Protein AF-A0A3M9XK89-F1 (afdb_monomer_lite)

Secondary structure (DSSP, 8-state):
----------EEEEEEEEE--TT-SS-EEEEEEEEEES-SSS--HHHHHHHHHT-TTB-SS----EEEEEEEEE-HHHHH-S--EE-GGGB-TT--SSEEEEHHHHHHHHHHHHHHHHTTB-HHHHHHHTTGGGHHHHHHHHHHHHHHBT--SHHHHHTT-SEETTEE-HHHHHHHHHHHHHHHHHHHHHHS-HHHHHHHHHHHHHHHHHHHHHHHHHT---STTHHHHHHHHHHHTT-SEEEEETTTEEEEE----HHHHHHHHHHHHHHHHHHH-S--TTS-HHHHHHHHHHHHHHHHT-HHHHHHHHHHHHPPPP---GGGTT--

Foldseek 3Di:
DDPDDDPKDKDWDWDWAFFDDLVDDGTDTKIWTWIWIPDLALDDQVLLVVVLVVDPLFPVPDGAFEIETATPDIDDPCVPDLDQKGQQVRGDPPGDPGIYGHLVSLVVLCVQLLVLQVLFADPLLNVLLVVLSRLPRLLVSLLSSLCRGLADLPNCVPPNNDDDVNHHPVLLVLLSSLSSNLSSLVSLPVRHDLSSSLSSNSCSLSSLLSVVLVCVVVVHDDSPCSNLVSQLLLVVLVAWDFDDDPPAATHIDGDSDSVSSSVSSVVSSVVCCVQLVSNNNPDNSVVSSVSSVVVVVVSVPPPVSVVSSCRSSPGDRDPPDPPPPPPD

pLDDT: mean 84.56, std 14.54, range [32.69, 98.12]

Structure (mmCIF, N/CA/C/O backbone):
data_AF-A0A3M9XK89-F1
#
_entry.id   AF-A0A3M9XK89-F1
#
loop_
_atom_site.group_PDB
_atom_site.id
_atom_site.type_symbol
_atom_site.label_atom_id
_atom_site.label_alt_id
_atom_site.label_comp_id
_atom_site.label_asym_id
_atom_site.label_entity_id
_atom_site.label_seq_id
_atom_site.pdbx_PDB_ins_code
_atom_site.Cartn_x
_atom_site.Cartn_y
_atom_site.Cartn_z
_atom_site.occupancy
_atom_site.B_iso_or_equiv
_atom_site.auth_seq_id
_atom_site.auth_comp_id
_atom_site.auth_asym_id
_atom_site.auth_atom_id
_atom_site.pdbx_PDB_model_num
ATOM 1 N N . MET A 1 1 ? 16.133 -24.389 6.526 1.00 36.53 1 MET A N 1
ATOM 2 C CA . MET A 1 1 ? 17.305 -24.343 5.628 1.00 36.53 1 MET A CA 1
ATOM 3 C C . MET A 1 1 ? 17.666 -22.873 5.488 1.00 36.53 1 MET A C 1
ATOM 5 O O . MET A 1 1 ? 16.851 -22.133 4.960 1.00 36.53 1 MET A O 1
ATOM 9 N N . ALA A 1 2 ? 18.762 -22.413 6.096 1.00 32.69 2 ALA A N 1
ATOM 10 C CA . ALA A 1 2 ? 19.154 -21.006 6.017 1.00 32.69 2 ALA A CA 1
ATOM 11 C C . ALA A 1 2 ? 19.779 -20.760 4.638 1.00 32.69 2 ALA A C 1
ATOM 13 O O . ALA A 1 2 ? 20.777 -21.393 4.304 1.00 32.69 2 ALA A O 1
ATOM 14 N N . LEU A 1 3 ? 19.154 -19.911 3.823 1.00 37.44 3 LEU A N 1
ATOM 15 C CA . LEU A 1 3 ? 19.753 -19.418 2.586 1.00 37.44 3 LEU A CA 1
ATOM 16 C C . LEU A 1 3 ? 20.942 -18.530 2.973 1.00 37.44 3 LEU A C 1
ATOM 18 O O . LEU A 1 3 ? 20.751 -17.504 3.625 1.00 37.44 3 LEU A O 1
ATOM 22 N N . GLU A 1 4 ? 22.163 -18.929 2.609 1.00 35.22 4 GLU A N 1
ATOM 23 C CA . GLU A 1 4 ? 23.316 -18.027 2.650 1.00 35.22 4 GLU A CA 1
ATOM 24 C C . GLU A 1 4 ? 23.024 -16.840 1.726 1.00 35.22 4 GLU A C 1
ATOM 26 O O . GLU A 1 4 ? 22.879 -16.995 0.511 1.00 35.22 4 GLU A O 1
ATOM 31 N N . LEU A 1 5 ? 22.892 -15.647 2.308 1.00 47.03 5 LEU A N 1
ATOM 32 C CA . LEU A 1 5 ? 22.748 -14.413 1.547 1.00 47.03 5 LEU A CA 1
ATOM 33 C C . LEU A 1 5 ? 24.080 -14.134 0.845 1.00 47.03 5 LEU A C 1
ATOM 35 O O . LEU A 1 5 ? 25.094 -13.877 1.496 1.00 47.03 5 LEU A O 1
ATOM 39 N N . ALA A 1 6 ? 24.078 -14.195 -0.487 1.00 48.03 6 ALA A N 1
ATOM 40 C CA . ALA A 1 6 ? 25.199 -13.739 -1.298 1.00 48.03 6 ALA A CA 1
ATOM 41 C C . ALA A 1 6 ? 25.578 -12.291 -0.911 1.00 48.03 6 ALA A C 1
ATOM 43 O O . ALA A 1 6 ? 24.687 -11.505 -0.574 1.00 48.03 6 ALA A O 1
ATOM 44 N N . PRO A 1 7 ? 26.871 -11.913 -0.956 1.00 52.28 7 PRO A N 1
ATOM 45 C CA . PRO A 1 7 ? 27.295 -10.559 -0.617 1.00 52.28 7 PRO A CA 1
ATOM 46 C C . PRO A 1 7 ? 26.551 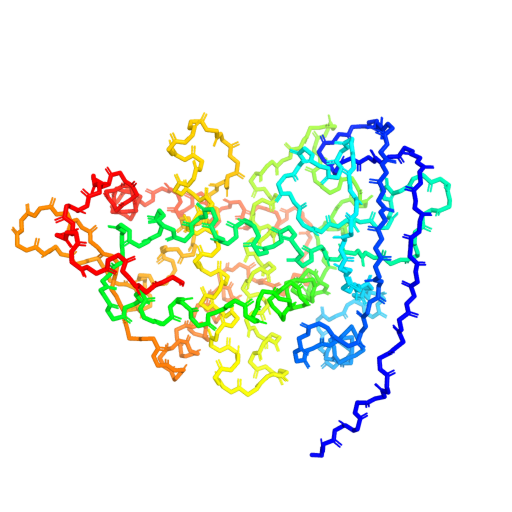-9.536 -1.481 1.00 52.28 7 PRO A C 1
ATOM 48 O O . PRO A 1 7 ? 26.430 -9.715 -2.696 1.00 52.28 7 PRO A O 1
ATOM 51 N N . ALA A 1 8 ? 26.059 -8.472 -0.842 1.00 60.41 8 ALA A N 1
ATOM 52 C CA . ALA A 1 8 ? 25.282 -7.431 -1.499 1.00 60.41 8 ALA A CA 1
ATOM 53 C C . ALA A 1 8 ? 26.068 -6.848 -2.682 1.00 60.41 8 ALA A C 1
ATOM 55 O O . ALA A 1 8 ? 27.123 -6.234 -2.508 1.00 60.41 8 ALA A O 1
ATOM 56 N N . ARG A 1 9 ? 25.562 -7.043 -3.905 1.00 65.50 9 ARG A N 1
ATOM 57 C CA . ARG A 1 9 ? 26.072 -6.325 -5.076 1.00 65.50 9 ARG A CA 1
ATOM 58 C C . ARG A 1 9 ? 25.612 -4.880 -4.961 1.00 65.50 9 ARG A C 1
ATOM 60 O O . ARG A 1 9 ? 24.418 -4.608 -5.045 1.00 65.50 9 ARG A O 1
ATOM 67 N N . LEU A 1 10 ? 26.569 -3.982 -4.768 1.00 81.12 10 LEU A N 1
ATOM 68 C CA . LEU A 1 10 ? 26.347 -2.546 -4.837 1.00 81.12 10 LEU A CA 1
ATOM 69 C C . LEU A 1 10 ? 26.567 -2.099 -6.281 1.00 81.12 10 LEU A C 1
ATOM 71 O O . LEU A 1 10 ? 27.624 -2.365 -6.855 1.00 81.12 10 LEU A O 1
ATOM 75 N N . LEU A 1 11 ? 25.563 -1.454 -6.864 1.00 87.62 11 LEU A N 1
ATOM 76 C CA . LEU A 1 11 ? 25.631 -0.879 -8.203 1.00 87.62 11 LEU A CA 1
ATOM 77 C C . LEU A 1 11 ? 25.352 0.619 -8.106 1.00 87.62 11 LEU A C 1
ATOM 79 O O . LEU A 1 11 ? 24.307 1.026 -7.602 1.00 87.62 11 LEU A O 1
ATOM 83 N N . GLU A 1 12 ? 26.280 1.437 -8.589 1.00 92.44 12 GLU A N 1
ATOM 84 C CA . GLU A 1 12 ? 26.055 2.876 -8.705 1.00 92.44 12 GLU A CA 1
ATOM 85 C C . GLU A 1 12 ? 25.048 3.152 -9.825 1.00 92.44 12 GLU A C 1
ATOM 87 O O . GLU A 1 12 ? 25.160 2.621 -10.931 1.00 92.44 12 GLU A O 1
ATOM 92 N N . LEU A 1 13 ? 24.052 3.983 -9.523 1.00 93.94 13 LEU A N 1
ATOM 93 C CA . LEU A 1 13 ? 23.112 4.517 -10.495 1.00 93.94 13 LEU A CA 1
ATOM 94 C C . LEU A 1 13 ? 23.354 6.015 -10.633 1.00 93.94 13 LEU A C 1
ATOM 96 O O . LEU A 1 13 ? 23.224 6.755 -9.657 1.00 93.94 13 LEU A O 1
ATOM 100 N N . GLU A 1 14 ? 23.608 6.456 -11.860 1.00 95.12 14 GLU A N 1
ATOM 101 C CA . GLU A 1 14 ? 23.550 7.858 -12.257 1.00 95.12 14 GLU A CA 1
ATOM 102 C C . GLU A 1 14 ? 22.603 7.992 -13.445 1.00 95.12 14 GLU A C 1
ATOM 104 O O . GLU A 1 14 ? 22.903 7.569 -14.560 1.00 95.12 14 GLU A O 1
ATOM 109 N N . TYR A 1 15 ? 21.433 8.570 -13.196 1.00 96.12 15 TYR A N 1
ATOM 110 C CA . TYR A 1 15 ? 20.427 8.819 -14.214 1.00 96.12 15 TYR A CA 1
ATOM 111 C C . TYR A 1 15 ? 20.159 10.317 -14.343 1.00 96.12 15 TYR A C 1
ATOM 113 O O . TYR A 1 15 ? 19.860 10.987 -13.353 1.00 96.12 15 TYR A O 1
ATOM 121 N N . ALA A 1 16 ? 20.209 10.824 -15.574 1.00 95.75 16 ALA A N 1
ATOM 122 C CA . ALA A 1 16 ? 19.778 12.165 -15.947 1.00 95.75 16 ALA A CA 1
ATOM 123 C C . ALA A 1 16 ? 19.009 12.084 -17.271 1.00 95.75 16 ALA A C 1
ATOM 125 O O . ALA A 1 16 ? 19.579 11.773 -18.316 1.00 95.75 16 ALA A O 1
ATOM 126 N N . GLY A 1 17 ? 17.704 12.332 -17.227 1.00 94.44 17 GLY A N 1
ATOM 127 C CA . GLY A 1 17 ? 16.833 12.184 -18.388 1.00 94.44 17 GLY A CA 1
ATOM 128 C C . GLY A 1 17 ? 15.371 12.456 -18.061 1.00 94.44 17 GLY A C 1
ATOM 129 O O . GLY A 1 17 ? 15.038 12.965 -16.991 1.00 94.44 17 GLY A O 1
ATOM 130 N N . ASP A 1 18 ? 14.480 12.128 -18.989 1.00 94.12 18 ASP A N 1
ATOM 131 C CA . ASP A 1 18 ? 13.046 12.285 -18.766 1.00 94.12 18 ASP A CA 1
ATOM 132 C C . ASP A 1 18 ? 12.468 11.102 -17.984 1.00 94.12 18 ASP A C 1
ATOM 134 O O . ASP A 1 18 ? 12.478 9.967 -18.458 1.00 94.12 18 ASP A O 1
ATOM 138 N N . TYR A 1 19 ? 11.878 11.384 -16.821 1.00 93.94 19 TYR A N 1
ATOM 139 C CA . TYR A 1 19 ? 11.089 10.410 -16.064 1.00 93.94 19 TYR A CA 1
ATOM 140 C C . TYR A 1 19 ? 9.600 10.753 -16.121 1.00 93.94 19 TYR A C 1
ATOM 142 O O . TYR A 1 19 ? 9.196 11.900 -15.890 1.00 93.94 19 TYR A O 1
ATOM 150 N N . ARG A 1 20 ? 8.761 9.756 -16.416 1.00 90.94 20 ARG A N 1
ATOM 151 C CA . ARG A 1 20 ? 7.302 9.900 -16.513 1.00 90.94 20 ARG A CA 1
ATOM 152 C C . ARG A 1 20 ? 6.610 9.340 -15.275 1.00 90.94 20 ARG A C 1
ATOM 154 O O . ARG A 1 20 ? 6.515 8.136 -15.102 1.00 90.94 20 ARG A O 1
ATOM 161 N N . MET A 1 21 ? 6.020 10.203 -14.455 1.00 83.62 21 MET A N 1
ATOM 162 C CA . MET A 1 21 ? 5.174 9.752 -13.339 1.00 83.62 21 MET A CA 1
ATOM 163 C C . MET A 1 21 ? 3.977 8.939 -13.859 1.00 83.62 21 MET A C 1
ATOM 165 O O . MET A 1 21 ? 3.393 9.307 -14.878 1.00 83.62 21 MET A O 1
ATOM 169 N N . GLN A 1 22 ? 3.563 7.884 -13.147 1.00 76.12 22 GLN A N 1
ATOM 170 C CA . GLN A 1 22 ? 2.489 6.972 -13.585 1.00 76.12 22 GLN A CA 1
ATOM 171 C C . GLN A 1 22 ? 1.162 7.696 -13.872 1.00 76.12 22 GLN A C 1
ATOM 173 O O . GLN A 1 22 ? 0.433 7.346 -14.798 1.00 76.12 22 GLN A O 1
ATOM 178 N N . SER A 1 23 ? 0.868 8.762 -13.124 1.00 73.38 23 SER A N 1
ATOM 179 C CA . SER A 1 23 ? -0.335 9.583 -13.305 1.00 73.38 23 SER A CA 1
ATOM 180 C C . SER A 1 23 ? -0.265 10.557 -14.495 1.00 73.38 23 SER A C 1
ATOM 182 O O . SER A 1 23 ? -1.260 11.220 -14.811 1.00 73.38 23 SER A O 1
ATOM 184 N N . LYS A 1 24 ? 0.889 10.684 -15.166 1.00 79.31 24 LYS A N 1
ATOM 185 C CA . LYS A 1 24 ? 1.146 11.668 -16.229 1.00 79.31 24 LYS A CA 1
ATOM 186 C C . LYS A 1 24 ? 1.379 11.002 -17.581 1.00 79.31 24 LYS A C 1
ATOM 188 O O . LYS A 1 24 ? 1.865 9.884 -17.690 1.00 79.31 24 LYS A O 1
ATOM 193 N N . ARG A 1 25 ? 1.041 11.735 -18.646 1.00 76.62 25 ARG A N 1
ATOM 194 C CA . ARG A 1 25 ? 1.241 11.280 -20.032 1.00 76.62 25 ARG A CA 1
ATOM 195 C C . ARG A 1 25 ? 2.665 11.504 -20.535 1.00 76.62 25 ARG A C 1
ATOM 197 O O . ARG A 1 25 ? 3.141 10.711 -21.334 1.00 76.62 25 ARG A O 1
ATOM 204 N N . THR A 1 26 ? 3.326 12.564 -20.079 1.00 84.50 26 THR A N 1
ATOM 205 C CA . THR A 1 26 ? 4.647 12.985 -20.563 1.00 84.50 26 THR A CA 1
ATOM 206 C C . THR A 1 26 ? 5.685 12.920 -19.451 1.00 84.50 26 THR A C 1
ATOM 208 O O . THR A 1 26 ? 5.365 13.166 -18.284 1.00 84.50 26 THR A O 1
ATOM 211 N N . GLY A 1 27 ? 6.921 12.592 -19.830 1.00 87.69 27 GLY A N 1
ATOM 212 C CA . GLY A 1 27 ? 8.082 12.691 -18.952 1.00 87.69 27 GLY A CA 1
ATOM 213 C C . GLY A 1 27 ? 8.440 14.139 -18.625 1.00 87.69 27 GLY A C 1
ATOM 214 O O . GLY A 1 27 ? 7.970 15.072 -19.281 1.00 87.69 27 GLY A O 1
ATOM 215 N N . ALA A 1 28 ? 9.247 14.315 -17.584 1.00 92.06 28 ALA A N 1
ATOM 216 C CA . ALA A 1 28 ? 9.878 15.584 -17.255 1.00 92.06 28 ALA A CA 1
ATOM 217 C C . ALA A 1 28 ? 11.363 15.366 -16.929 1.00 92.06 28 ALA A C 1
ATOM 219 O O . ALA A 1 28 ? 11.682 14.347 -16.297 1.00 92.06 28 ALA A O 1
ATOM 220 N N . PRO A 1 29 ? 12.236 16.343 -17.245 1.00 95.56 29 PRO A N 1
ATOM 221 C CA . PRO A 1 29 ? 13.648 16.272 -16.902 1.00 95.56 29 PRO A CA 1
ATOM 222 C C . PRO A 1 29 ? 13.832 16.026 -15.408 1.00 95.56 29 PRO A C 1
ATOM 224 O O . PRO A 1 29 ? 13.282 16.748 -14.567 1.00 95.56 29 PRO A O 1
ATOM 227 N N . SER A 1 30 ? 14.550 14.958 -15.089 1.00 96.56 30 SER A N 1
ATOM 228 C CA . SER A 1 30 ? 14.728 14.440 -13.741 1.00 96.56 30 SER A CA 1
ATOM 229 C C . SER A 1 30 ? 16.106 13.799 -13.604 1.00 96.56 30 SER A C 1
ATOM 231 O O . SER A 1 30 ? 16.655 13.249 -14.556 1.00 96.56 30 SER A O 1
ATOM 233 N N . GLU A 1 31 ? 16.652 13.846 -12.396 1.00 96.25 31 GLU A N 1
ATOM 234 C CA . GLU A 1 31 ? 17.920 13.201 -12.061 1.00 96.25 31 GLU A CA 1
ATOM 235 C C . GLU A 1 31 ? 17.734 12.292 -10.851 1.00 96.25 31 GLU A C 1
ATOM 237 O O . GLU A 1 31 ? 17.018 12.656 -9.911 1.00 96.25 31 GLU A O 1
ATOM 242 N N . LEU A 1 32 ? 18.400 11.140 -10.868 1.00 96.69 32 LEU A N 1
ATOM 243 C CA . LEU A 1 32 ? 18.449 10.192 -9.763 1.00 96.69 32 LEU A CA 1
ATOM 244 C C . LEU A 1 32 ? 19.868 9.631 -9.648 1.00 96.69 32 LEU A C 1
ATOM 246 O O . LEU A 1 32 ? 20.360 8.999 -10.579 1.00 96.69 32 LEU A O 1
ATOM 250 N N . CYS A 1 33 ? 20.509 9.850 -8.502 1.00 96.50 33 CYS A N 1
ATOM 251 C CA . CYS A 1 33 ? 21.809 9.268 -8.180 1.00 96.50 33 CYS A CA 1
ATOM 252 C C . CYS A 1 33 ? 21.708 8.472 -6.882 1.00 96.50 33 CYS A C 1
ATOM 254 O O . CYS A 1 33 ? 21.069 8.919 -5.923 1.00 96.50 33 CYS A O 1
ATOM 256 N N . GLY A 1 34 ? 22.357 7.315 -6.821 1.00 95.56 34 GLY A N 1
ATOM 257 C CA . GLY A 1 34 ? 22.356 6.496 -5.618 1.00 95.56 34 GLY A CA 1
ATOM 258 C C . GLY A 1 34 ? 23.055 5.160 -5.792 1.00 95.56 34 GLY A C 1
ATOM 259 O O . GLY A 1 34 ? 23.665 4.886 -6.821 1.00 95.56 34 GLY A O 1
ATOM 260 N N . ILE A 1 35 ? 22.943 4.329 -4.762 1.00 94.38 35 ILE A N 1
ATOM 261 C CA . ILE A 1 35 ? 23.492 2.974 -4.751 1.00 94.38 35 ILE A CA 1
ATOM 262 C C . ILE A 1 35 ? 22.323 1.998 -4.721 1.00 94.38 35 ILE A C 1
ATOM 264 O O . ILE A 1 35 ? 21.543 1.995 -3.765 1.00 94.38 35 ILE A O 1
ATOM 268 N N . ILE A 1 36 ? 22.200 1.189 -5.769 1.00 90.88 36 ILE A N 1
ATOM 269 C CA . ILE A 1 36 ? 21.301 0.040 -5.804 1.00 90.88 36 ILE A CA 1
ATOM 270 C C . ILE A 1 36 ? 21.951 -1.081 -4.992 1.00 90.88 36 ILE A C 1
ATOM 272 O O . ILE A 1 36 ? 23.136 -1.377 -5.159 1.00 90.88 36 ILE A O 1
ATOM 276 N N . SER A 1 37 ? 21.175 -1.692 -4.106 1.00 85.06 37 SER A N 1
ATOM 277 C CA . SER A 1 37 ? 21.626 -2.718 -3.167 1.00 85.06 37 SER A CA 1
ATOM 278 C C . SER A 1 37 ? 20.582 -3.821 -3.037 1.00 85.06 37 SER A C 1
ATOM 280 O O . SER A 1 37 ? 19.392 -3.522 -2.975 1.00 85.06 37 SER A O 1
ATOM 282 N N . ASP A 1 38 ? 21.032 -5.069 -2.896 1.00 71.25 38 ASP A N 1
ATOM 283 C CA . ASP A 1 38 ? 20.187 -6.214 -2.543 1.00 71.25 38 ASP A CA 1
ATOM 284 C C . ASP A 1 38 ? 20.799 -6.983 -1.352 1.00 71.25 38 ASP A C 1
ATOM 286 O O . ASP A 1 38 ? 21.994 -7.290 -1.416 1.00 71.25 38 ASP A O 1
ATOM 290 N N . PRO A 1 39 ? 20.029 -7.366 -0.308 1.00 63.28 39 PRO A N 1
ATOM 291 C CA . PRO A 1 39 ? 18.660 -6.950 0.033 1.00 63.28 39 PRO A CA 1
ATOM 292 C C . PRO A 1 39 ? 18.620 -5.689 0.924 1.00 63.28 39 PRO A C 1
ATOM 294 O O . PRO A 1 39 ? 19.550 -5.416 1.679 1.00 63.28 39 PRO A O 1
ATOM 297 N N . GLY A 1 40 ? 17.509 -4.945 0.883 1.00 65.75 40 GLY A N 1
ATOM 298 C CA . GLY A 1 40 ? 17.223 -3.846 1.825 1.00 65.75 40 GLY A CA 1
ATOM 299 C C . GLY A 1 40 ? 16.355 -4.240 3.032 1.00 65.75 40 GLY A C 1
ATOM 300 O O . GLY A 1 40 ? 16.052 -3.383 3.857 1.00 65.75 40 GLY A O 1
ATOM 301 N N . GLY A 1 41 ? 15.941 -5.508 3.114 1.00 80.00 41 GLY A N 1
ATOM 302 C CA . GLY A 1 41 ? 15.074 -6.092 4.144 1.00 80.00 41 GLY A CA 1
ATOM 303 C C . GLY A 1 41 ? 15.346 -7.593 4.312 1.00 80.00 41 GLY A C 1
ATOM 304 O O . GLY A 1 41 ? 16.440 -8.062 3.992 1.00 80.00 41 GLY A O 1
ATOM 305 N N . HIS A 1 42 ? 14.362 -8.355 4.793 1.00 86.25 42 HIS A N 1
ATOM 306 C CA . HIS A 1 42 ? 14.455 -9.820 4.877 1.00 86.25 42 HIS A CA 1
ATOM 307 C C . HIS A 1 42 ? 14.149 -10.501 3.538 1.00 86.25 42 HIS A C 1
ATOM 309 O O . HIS A 1 42 ? 14.561 -11.643 3.327 1.00 86.25 42 HIS A O 1
ATOM 315 N N . LEU A 1 43 ? 13.428 -9.816 2.645 1.00 88.38 43 LEU A N 1
ATOM 316 C CA . LEU A 1 43 ? 13.055 -10.320 1.328 1.00 88.38 43 LEU A CA 1
ATOM 317 C C . LEU A 1 43 ? 13.899 -9.703 0.212 1.00 88.38 43 LEU A C 1
ATOM 319 O O . LEU A 1 43 ? 14.344 -8.556 0.267 1.00 88.38 43 LEU A O 1
ATOM 323 N N . ASN A 1 44 ? 14.073 -10.488 -0.846 1.00 88.19 44 ASN A N 1
ATOM 324 C CA . ASN A 1 44 ? 14.542 -10.030 -2.146 1.00 88.19 44 ASN A CA 1
ATOM 325 C C . ASN A 1 44 ? 13.592 -10.545 -3.235 1.00 88.19 44 ASN A C 1
ATOM 327 O O . ASN A 1 44 ? 12.784 -11.449 -3.001 1.00 88.19 44 ASN A O 1
ATOM 331 N N . PHE A 1 45 ? 13.714 -9.997 -4.445 1.00 88.94 45 PHE A N 1
ATOM 332 C CA . PHE A 1 45 ? 12.853 -10.386 -5.560 1.00 88.94 45 PHE A CA 1
ATOM 333 C C . PHE A 1 45 ? 12.961 -11.884 -5.905 1.00 88.94 45 PHE A C 1
ATOM 335 O O . PHE A 1 45 ? 12.005 -12.457 -6.417 1.00 88.94 45 PHE A O 1
ATOM 342 N N . ALA A 1 46 ? 14.092 -12.547 -5.632 1.00 91.19 46 ALA A N 1
ATOM 343 C CA . ALA A 1 46 ? 14.260 -13.971 -5.923 1.00 91.19 46 ALA A CA 1
ATOM 344 C C . ALA A 1 46 ? 13.380 -14.846 -5.016 1.00 91.19 46 ALA A C 1
ATOM 346 O O . ALA A 1 46 ? 12.650 -15.695 -5.521 1.00 91.19 46 ALA A O 1
ATOM 347 N N . ALA A 1 47 ? 13.388 -14.595 -3.702 1.00 92.19 47 ALA A N 1
ATOM 348 C CA . ALA A 1 47 ? 12.530 -15.296 -2.745 1.00 92.19 47 ALA A CA 1
ATOM 349 C C . ALA A 1 47 ? 11.040 -15.063 -3.044 1.00 92.19 47 ALA A C 1
ATOM 351 O O . ALA A 1 47 ? 10.242 -15.998 -3.014 1.00 92.19 47 ALA A O 1
ATOM 352 N N . VAL A 1 48 ? 10.680 -13.826 -3.399 1.00 93.19 48 VAL A N 1
ATOM 353 C CA . VAL A 1 48 ? 9.309 -13.473 -3.788 1.00 93.19 48 VAL A CA 1
ATOM 354 C C . VAL A 1 48 ? 8.878 -14.214 -5.054 1.00 93.19 48 VAL A C 1
ATOM 356 O O . VAL A 1 48 ? 7.822 -14.838 -5.061 1.00 93.19 48 VAL A O 1
ATOM 359 N N . ASN A 1 49 ? 9.693 -14.201 -6.113 1.00 93.94 49 ASN A N 1
ATOM 360 C CA . ASN A 1 49 ? 9.354 -14.899 -7.355 1.00 93.94 49 ASN A CA 1
ATOM 361 C C . ASN A 1 49 ? 9.295 -16.422 -7.173 1.00 93.94 49 ASN A C 1
ATOM 363 O O . ASN A 1 49 ? 8.426 -17.054 -7.759 1.00 93.94 49 ASN A O 1
ATOM 367 N N . GLN A 1 50 ? 10.143 -17.010 -6.323 1.00 94.25 50 GLN A N 1
ATOM 368 C CA . GLN A 1 50 ? 10.040 -18.432 -5.982 1.00 94.25 50 GLN A CA 1
ATOM 369 C C . GLN A 1 50 ? 8.706 -18.756 -5.292 1.00 94.25 50 GLN A C 1
ATOM 371 O O . GLN A 1 50 ? 8.103 -19.794 -5.556 1.00 94.25 50 GLN A O 1
ATOM 376 N N . PHE A 1 51 ? 8.231 -17.873 -4.410 1.00 93.50 51 PHE A N 1
ATOM 377 C CA . PHE A 1 51 ? 6.912 -18.020 -3.803 1.00 93.50 51 PHE A CA 1
ATOM 378 C C . PHE A 1 51 ? 5.789 -17.930 -4.844 1.00 93.50 51 PHE A C 1
ATOM 380 O O . PHE A 1 51 ? 4.892 -18.772 -4.804 1.00 93.50 51 PHE A O 1
ATOM 387 N N . LEU A 1 52 ? 5.864 -16.974 -5.782 1.00 91.25 52 LEU A N 1
ATOM 388 C CA . LEU A 1 52 ? 4.905 -16.836 -6.888 1.00 91.25 52 LEU A CA 1
ATOM 389 C C . LEU A 1 52 ? 4.853 -18.101 -7.754 1.00 91.25 52 LEU A C 1
ATOM 391 O O . LEU A 1 52 ? 3.770 -18.592 -8.045 1.00 91.25 52 LEU A O 1
ATOM 395 N N . GLU A 1 53 ? 6.010 -18.677 -8.089 1.00 91.81 53 GLU A N 1
ATOM 396 C CA . GLU A 1 53 ? 6.120 -19.922 -8.864 1.00 91.81 53 GLU A CA 1
ATOM 397 C C . GLU A 1 53 ? 5.423 -21.118 -8.195 1.00 91.81 53 GLU A C 1
ATOM 399 O O . GLU A 1 53 ? 4.985 -22.043 -8.878 1.00 91.81 53 GLU A O 1
ATOM 404 N N . GLY A 1 54 ? 5.295 -21.100 -6.865 1.00 89.00 54 GLY A N 1
ATOM 405 C CA . GLY A 1 54 ? 4.578 -22.118 -6.097 1.00 89.00 54 GLY A CA 1
ATOM 406 C C . GLY A 1 54 ? 3.071 -21.881 -5.959 1.00 89.00 54 GLY A C 1
ATOM 407 O O . GLY A 1 54 ? 2.388 -22.725 -5.379 1.00 89.00 54 GLY A O 1
ATOM 408 N N . GLN A 1 55 ? 2.546 -20.752 -6.442 1.00 87.75 55 GLN A N 1
ATOM 409 C CA . GLN A 1 55 ? 1.134 -20.405 -6.316 1.00 87.75 55 GLN A CA 1
ATOM 410 C C . GLN A 1 55 ? 0.322 -20.900 -7.518 1.00 87.75 55 GLN A C 1
ATOM 412 O O . GLN A 1 55 ? 0.611 -20.553 -8.657 1.00 87.75 55 GLN A O 1
ATOM 417 N N . GLU A 1 56 ? -0.765 -21.636 -7.259 1.00 82.88 56 GLU A N 1
ATOM 418 C CA . GLU A 1 56 ? -1.694 -22.154 -8.290 1.00 82.88 56 GLU A CA 1
ATOM 419 C C . GLU A 1 56 ? -2.290 -21.055 -9.193 1.00 82.88 56 GLU A C 1
ATOM 421 O O . GLU A 1 56 ? -2.709 -21.295 -10.319 1.00 82.88 56 GLU A O 1
ATOM 426 N N . TRP A 1 57 ? -2.317 -19.831 -8.686 1.00 76.50 57 TRP A N 1
ATOM 427 C CA . TRP A 1 57 ? -3.013 -18.670 -9.223 1.00 76.50 57 TRP A CA 1
ATOM 428 C C . TRP A 1 57 ? -2.051 -17.628 -9.805 1.00 76.50 57 TRP A C 1
ATOM 430 O O . TRP A 1 57 ? -2.450 -16.503 -10.115 1.00 76.50 57 TRP A O 1
ATOM 440 N N . TRP A 1 58 ? -0.778 -17.988 -9.939 1.00 82.56 58 TRP A N 1
ATOM 441 C CA . TRP A 1 58 ? 0.195 -17.217 -10.690 1.00 82.56 58 TRP A CA 1
ATOM 442 C C . TRP A 1 58 ? 0.059 -17.514 -12.189 1.00 82.56 58 TRP A C 1
ATOM 444 O O . TRP A 1 58 ? -0.090 -18.662 -12.599 1.00 82.56 58 TRP A O 1
ATOM 454 N N . ASP A 1 59 ? 0.122 -16.474 -13.020 1.00 75.06 59 ASP A N 1
ATOM 455 C CA . ASP A 1 59 ? -0.052 -16.566 -14.480 1.00 75.06 59 ASP A CA 1
ATOM 456 C C . ASP A 1 59 ? 1.135 -17.224 -15.220 1.00 75.06 59 ASP A C 1
ATOM 458 O O . ASP A 1 59 ? 1.109 -17.381 -16.441 1.00 75.06 59 ASP A O 1
ATOM 462 N N . GLY A 1 60 ? 2.197 -17.593 -14.498 1.00 78.44 60 GLY A N 1
ATOM 463 C CA . GLY A 1 60 ? 3.390 -18.235 -15.047 1.00 78.44 60 GLY A CA 1
ATOM 464 C C . GLY A 1 60 ? 4.408 -17.286 -15.687 1.00 78.44 60 GLY A C 1
ATOM 465 O O . GLY A 1 60 ? 5.490 -17.736 -16.076 1.00 78.44 60 GLY A O 1
ATOM 466 N N . CYS A 1 61 ? 4.106 -15.990 -15.822 1.00 78.44 61 CYS A N 1
ATOM 467 C CA . CYS A 1 61 ? 4.946 -15.056 -16.579 1.00 78.44 61 CYS A CA 1
ATOM 468 C C . CYS A 1 61 ? 5.231 -13.724 -15.869 1.00 78.44 61 CYS A C 1
ATOM 470 O O . CYS A 1 61 ? 6.264 -13.098 -16.130 1.00 78.44 61 CYS A O 1
ATOM 472 N N . SER A 1 62 ? 4.382 -13.295 -14.939 1.00 79.25 62 SER A N 1
ATOM 473 C CA . SER A 1 62 ? 4.523 -12.020 -14.248 1.00 79.25 62 SER A CA 1
ATOM 474 C C . SER A 1 62 ? 5.527 -12.119 -13.092 1.00 79.25 62 SER A C 1
ATOM 476 O O . SER A 1 62 ? 5.329 -12.831 -12.115 1.00 79.25 62 SER A O 1
ATOM 478 N N . LYS A 1 63 ? 6.644 -11.389 -13.193 1.00 88.12 63 LYS A N 1
ATOM 479 C CA . LYS A 1 63 ? 7.707 -11.395 -12.174 1.00 88.12 63 LYS A CA 1
ATOM 480 C C . LYS A 1 63 ? 7.834 -10.059 -11.462 1.00 88.12 63 LYS A C 1
ATOM 482 O O . LYS A 1 63 ? 7.730 -9.004 -12.089 1.00 88.12 63 LYS A O 1
ATOM 487 N N . VAL A 1 64 ? 8.129 -10.116 -10.168 1.00 90.50 64 VAL A N 1
ATOM 488 C CA . VAL A 1 64 ? 8.595 -8.958 -9.401 1.00 90.50 64 VAL A CA 1
ATOM 489 C C . VAL A 1 64 ? 10.049 -8.701 -9.784 1.00 90.50 64 VAL A C 1
ATOM 491 O O . VAL A 1 64 ? 10.901 -9.572 -9.618 1.00 90.50 64 VAL A O 1
ATOM 494 N N . ASN A 1 65 ? 10.335 -7.511 -10.310 1.00 92.06 65 ASN A N 1
ATOM 495 C CA . ASN A 1 65 ? 11.692 -7.062 -10.618 1.00 92.06 65 ASN A CA 1
ATOM 496 C C . ASN A 1 65 ? 11.960 -5.738 -9.900 1.00 92.06 65 ASN A C 1
ATOM 498 O O . ASN A 1 65 ? 12.090 -4.692 -10.530 1.00 92.06 65 ASN A O 1
ATOM 502 N N . LEU A 1 66 ? 11.967 -5.808 -8.570 1.00 92.44 66 LEU A N 1
ATOM 503 C CA . LEU A 1 66 ? 12.157 -4.676 -7.675 1.00 92.44 66 LEU A CA 1
ATOM 504 C C . LEU A 1 66 ? 13.531 -4.765 -7.016 1.00 92.44 66 LEU A C 1
ATOM 506 O O . LEU A 1 66 ? 13.893 -5.809 -6.468 1.00 92.44 66 LEU A O 1
ATOM 510 N N . ARG A 1 67 ? 14.270 -3.657 -7.024 1.00 92.62 67 ARG A N 1
ATOM 511 C CA . ARG A 1 67 ? 15.507 -3.490 -6.259 1.00 92.62 67 ARG A CA 1
ATOM 512 C C . ARG A 1 67 ? 15.428 -2.287 -5.347 1.00 92.62 67 ARG A C 1
ATOM 514 O O . ARG A 1 67 ? 14.682 -1.341 -5.581 1.00 92.62 67 ARG A O 1
ATOM 521 N N . VAL A 1 68 ? 16.243 -2.310 -4.307 1.00 92.31 68 VAL A N 1
ATOM 522 C CA . VAL A 1 68 ? 16.304 -1.229 -3.332 1.00 92.31 68 VAL A CA 1
ATOM 523 C C . VAL A 1 68 ? 17.394 -0.238 -3.730 1.00 92.31 68 VAL A C 1
ATOM 525 O O . VAL A 1 68 ? 18.494 -0.643 -4.100 1.00 92.31 68 VAL A O 1
ATOM 528 N N . ILE A 1 69 ? 17.111 1.063 -3.638 1.00 93.94 69 ILE A N 1
ATOM 529 C CA . ILE A 1 69 ? 18.091 2.123 -3.888 1.00 93.94 69 ILE A CA 1
ATOM 530 C C . ILE A 1 69 ? 18.225 3.067 -2.689 1.00 93.94 69 ILE A C 1
ATOM 532 O O . ILE A 1 69 ? 17.251 3.616 -2.167 1.00 93.94 69 ILE A O 1
ATOM 536 N N . THR A 1 70 ? 19.472 3.312 -2.286 1.00 93.62 70 THR A N 1
ATOM 537 C CA . THR A 1 70 ? 19.827 4.403 -1.374 1.00 93.62 70 THR A CA 1
ATOM 538 C C . THR A 1 70 ? 20.168 5.638 -2.198 1.00 93.62 70 THR A C 1
ATOM 540 O O . THR A 1 70 ? 21.273 5.773 -2.725 1.00 93.62 70 THR A O 1
ATOM 543 N N . VAL A 1 71 ? 19.196 6.537 -2.336 1.00 94.62 71 VAL A N 1
ATOM 544 C CA . VAL A 1 71 ? 19.312 7.740 -3.172 1.00 94.62 71 VAL A CA 1
ATOM 545 C C . VAL A 1 71 ? 20.127 8.819 -2.461 1.00 94.62 71 VAL A C 1
ATOM 547 O O . VAL A 1 71 ? 19.779 9.226 -1.350 1.00 94.62 71 VAL A O 1
ATOM 550 N N . SER A 1 72 ? 21.183 9.304 -3.114 1.00 95.19 72 SER A N 1
ATOM 551 C CA . SER A 1 72 ? 22.027 10.416 -2.656 1.00 95.19 72 SER A CA 1
ATOM 552 C C . SER A 1 72 ? 21.598 11.759 -3.253 1.00 95.19 72 SER A C 1
ATOM 554 O O . SER A 1 72 ? 21.727 12.796 -2.602 1.00 95.19 72 SER A O 1
ATOM 556 N N . LYS A 1 73 ? 21.042 11.751 -4.469 1.00 95.38 73 LYS A N 1
ATOM 557 C CA . LYS A 1 73 ? 20.547 12.947 -5.159 1.00 95.38 73 LYS A CA 1
ATOM 558 C C . LYS A 1 73 ? 19.285 12.619 -5.945 1.00 95.38 73 LYS A C 1
ATOM 560 O O . LYS A 1 73 ? 19.221 11.603 -6.630 1.00 95.38 73 LYS A O 1
ATOM 565 N N . ARG A 1 74 ? 18.296 13.512 -5.886 1.00 95.38 74 ARG A N 1
ATOM 566 C CA . ARG A 1 74 ? 17.103 13.462 -6.738 1.00 95.38 74 ARG A CA 1
ATOM 567 C C . ARG A 1 74 ? 16.649 14.856 -7.144 1.00 95.38 74 ARG A C 1
ATOM 569 O O . ARG A 1 74 ? 16.727 15.787 -6.343 1.00 95.38 74 ARG A O 1
ATOM 576 N N . SER A 1 75 ? 16.142 14.994 -8.362 1.00 96.44 75 SER A N 1
ATOM 577 C CA . SER A 1 75 ? 15.548 16.233 -8.879 1.00 96.44 75 SER A CA 1
ATOM 578 C C . SER A 1 75 ? 14.299 15.936 -9.721 1.00 96.44 75 SER A C 1
ATOM 580 O O . SER A 1 75 ? 13.923 14.780 -9.923 1.00 96.44 75 SER A O 1
ATOM 582 N N . GLY A 1 76 ? 13.611 16.982 -10.187 1.00 93.81 76 GLY A N 1
ATOM 583 C CA . GLY A 1 76 ? 12.499 16.829 -11.127 1.00 93.81 76 GLY A CA 1
ATOM 584 C C . GLY A 1 76 ? 11.313 16.053 -10.548 1.00 93.81 76 GLY A C 1
ATOM 585 O O . GLY A 1 76 ? 10.742 16.440 -9.527 1.00 93.81 76 GLY A O 1
ATOM 586 N N . ALA A 1 77 ? 10.876 15.002 -11.240 1.00 92.12 77 ALA A N 1
ATOM 587 C CA . ALA A 1 77 ? 9.765 14.156 -10.805 1.00 92.12 77 ALA A CA 1
ATOM 588 C C . ALA A 1 77 ? 10.107 13.339 -9.547 1.00 92.12 77 ALA A C 1
ATOM 590 O O . ALA A 1 77 ? 9.310 13.317 -8.611 1.00 92.12 77 ALA A O 1
ATOM 591 N N . PHE A 1 78 ? 11.318 12.775 -9.464 1.00 93.62 78 PHE A N 1
ATOM 592 C CA . PHE A 1 78 ? 11.757 11.974 -8.314 1.00 93.62 78 PHE A CA 1
ATOM 593 C C . PHE A 1 78 ? 11.743 12.758 -6.996 1.00 93.62 78 PHE A C 1
ATOM 595 O O . PHE A 1 78 ? 11.528 12.174 -5.940 1.00 93.62 78 PHE A O 1
ATOM 602 N N . ALA A 1 79 ? 11.969 14.074 -7.038 1.00 91.69 79 ALA A N 1
ATOM 603 C CA . ALA A 1 79 ? 11.969 14.924 -5.847 1.00 91.69 79 ALA A CA 1
ATOM 604 C C . ALA A 1 79 ? 10.578 15.447 -5.442 1.00 91.69 79 ALA A C 1
ATOM 606 O O . ALA A 1 79 ? 10.381 15.771 -4.275 1.00 91.69 79 ALA A O 1
ATOM 607 N N . ARG A 1 80 ? 9.647 15.585 -6.396 1.00 87.19 80 ARG A N 1
ATOM 608 C CA . ARG A 1 80 ? 8.339 16.229 -6.174 1.00 87.19 80 ARG A CA 1
ATOM 609 C C . ARG A 1 80 ? 7.222 15.253 -5.826 1.00 87.19 80 ARG A C 1
ATOM 611 O O . ARG A 1 80 ? 6.268 15.671 -5.180 1.00 87.19 80 ARG A O 1
ATOM 618 N N . ASP A 1 81 ? 7.313 14.017 -6.304 1.00 84.44 81 ASP A N 1
ATOM 619 C CA . ASP A 1 81 ? 6.292 12.998 -6.071 1.00 84.44 81 ASP A CA 1
ATOM 620 C C . ASP A 1 81 ? 6.539 12.257 -4.747 1.00 84.44 81 ASP A C 1
ATOM 622 O O . ASP A 1 81 ? 7.689 11.967 -4.392 1.00 84.44 81 ASP A O 1
ATOM 626 N N . ASP A 1 82 ? 5.455 11.970 -4.027 1.00 85.50 82 ASP A N 1
ATOM 627 C CA . ASP A 1 82 ? 5.467 11.269 -2.741 1.00 85.50 82 ASP A CA 1
ATOM 628 C C . ASP A 1 82 ? 5.507 9.736 -2.901 1.00 85.50 82 ASP A C 1
ATOM 630 O O . ASP A 1 82 ? 5.515 9.029 -1.897 1.00 85.50 82 ASP A O 1
ATOM 634 N N . ASP A 1 83 ? 5.569 9.211 -4.128 1.00 88.25 83 ASP A N 1
ATOM 635 C CA . ASP A 1 83 ? 5.826 7.796 -4.385 1.00 88.25 83 ASP A CA 1
ATOM 636 C C . ASP A 1 83 ? 7.323 7.463 -4.262 1.00 88.25 83 ASP A C 1
ATOM 638 O O . ASP A 1 83 ? 8.200 8.162 -4.795 1.00 88.25 83 ASP A O 1
ATOM 642 N N . ALA A 1 84 ? 7.620 6.397 -3.521 1.00 92.62 84 ALA A N 1
ATOM 643 C CA . ALA A 1 84 ? 8.967 5.874 -3.325 1.00 92.62 84 ALA A CA 1
ATOM 644 C C . ALA A 1 84 ? 9.328 4.755 -4.309 1.00 92.62 84 ALA A C 1
ATOM 646 O O . ALA A 1 84 ? 10.501 4.385 -4.370 1.00 92.62 84 ALA A O 1
ATOM 647 N N . LEU A 1 85 ? 8.361 4.245 -5.075 1.00 93.88 85 LEU A N 1
ATOM 648 C CA . LEU A 1 85 ? 8.579 3.251 -6.114 1.00 93.88 85 LEU A CA 1
ATOM 649 C C . LEU A 1 85 ? 8.762 3.929 -7.479 1.00 93.88 85 LEU A C 1
ATOM 651 O O . LEU A 1 85 ? 7.915 4.686 -7.957 1.00 93.88 85 LEU A O 1
ATOM 655 N N . TYR A 1 86 ? 9.889 3.660 -8.131 1.00 94.25 86 TYR A N 1
ATOM 656 C CA . TYR A 1 86 ? 10.194 4.156 -9.468 1.00 94.25 86 TYR A CA 1
ATOM 657 C C . TYR A 1 86 ? 10.132 3.017 -10.473 1.00 94.25 86 TYR A C 1
ATOM 659 O O . TYR A 1 86 ? 11.005 2.154 -10.495 1.00 94.25 86 TYR A O 1
ATOM 667 N N . TYR A 1 87 ? 9.121 3.037 -11.334 1.00 92.50 87 TYR A N 1
ATOM 668 C CA . TYR A 1 87 ? 8.937 1.979 -12.319 1.00 92.50 87 TYR A CA 1
ATOM 669 C C . TYR A 1 87 ? 9.957 2.081 -13.460 1.00 92.50 87 TYR A C 1
ATOM 671 O O . TYR A 1 87 ? 10.060 3.134 -14.093 1.00 92.50 87 TYR A O 1
ATOM 679 N N . ALA A 1 88 ? 10.623 0.978 -13.805 1.00 93.19 88 ALA A N 1
ATOM 680 C CA . ALA A 1 88 ? 11.606 0.883 -14.889 1.00 93.19 88 ALA A CA 1
ATOM 681 C C . ALA A 1 88 ? 11.060 1.441 -16.211 1.00 93.19 88 ALA A C 1
ATOM 683 O O . ALA A 1 88 ? 11.677 2.280 -16.864 1.00 93.19 88 ALA A O 1
ATOM 684 N N . ARG A 1 89 ? 9.823 1.056 -16.554 1.00 90.38 89 ARG A N 1
ATOM 685 C CA . ARG A 1 89 ? 9.111 1.484 -17.776 1.00 90.38 89 ARG A CA 1
ATOM 686 C C . ARG A 1 89 ? 8.905 2.999 -17.904 1.00 90.38 89 ARG A C 1
ATOM 688 O O . ARG A 1 89 ? 8.481 3.468 -18.956 1.00 90.38 89 ARG A O 1
ATOM 695 N N . ASN A 1 90 ? 9.091 3.753 -16.822 1.00 92.56 90 ASN A N 1
ATOM 696 C CA . ASN A 1 90 ? 8.870 5.194 -16.776 1.00 92.56 90 ASN A CA 1
ATOM 697 C C . ASN A 1 90 ? 10.157 6.012 -16.927 1.00 92.56 90 ASN A C 1
ATOM 699 O O . ASN A 1 90 ? 10.073 7.235 -17.072 1.00 92.56 90 ASN A O 1
ATOM 703 N N . PHE A 1 91 ? 11.321 5.366 -16.907 1.00 93.25 91 PHE A N 1
ATOM 704 C CA . PHE A 1 91 ? 12.575 6.001 -17.281 1.00 93.25 91 PHE A CA 1
ATOM 705 C C . PHE A 1 91 ? 12.658 6.124 -18.807 1.00 93.25 91 PHE A C 1
ATOM 707 O O . PHE A 1 91 ? 12.258 5.221 -19.543 1.00 93.25 91 PHE A O 1
ATOM 714 N N . GLY A 1 92 ? 13.183 7.249 -19.294 1.00 86.31 92 GLY A N 1
ATOM 715 C CA . GLY A 1 92 ? 13.613 7.378 -20.685 1.00 86.31 92 GLY A CA 1
ATOM 716 C C . GLY A 1 92 ? 14.802 6.466 -21.025 1.00 86.31 92 GLY A C 1
ATOM 717 O O . GLY A 1 92 ? 15.165 5.558 -20.275 1.00 86.31 92 GLY A O 1
ATOM 718 N N . LEU A 1 93 ? 15.454 6.731 -22.159 1.00 85.12 93 LEU A N 1
ATOM 719 C CA . LEU A 1 93 ? 16.659 5.997 -22.564 1.00 85.12 93 LEU A CA 1
ATOM 720 C C . LEU A 1 93 ? 17.728 6.029 -21.456 1.00 85.12 93 LEU A C 1
ATOM 722 O O . LEU A 1 93 ? 17.997 7.086 -20.888 1.00 85.12 93 LEU A O 1
ATOM 726 N N . GLY A 1 94 ? 18.337 4.874 -21.170 1.00 84.19 94 GLY A N 1
ATOM 727 C CA . GLY A 1 94 ? 19.396 4.742 -20.161 1.00 84.19 94 GLY A CA 1
ATOM 728 C C . GLY A 1 94 ? 18.915 4.555 -18.716 1.00 84.19 94 GLY A C 1
ATOM 729 O O . GLY A 1 94 ? 19.730 4.635 -17.802 1.00 84.19 94 GLY A O 1
ATOM 730 N N . GLY A 1 95 ? 17.617 4.324 -18.492 1.00 90.31 95 GLY A N 1
ATOM 731 C CA . GLY A 1 95 ? 17.097 3.905 -17.187 1.00 90.31 95 GLY A CA 1
ATOM 732 C C . GLY A 1 95 ? 17.499 2.478 -16.779 1.00 90.31 95 GLY A C 1
ATOM 733 O O . GLY A 1 95 ? 17.964 1.705 -17.620 1.00 90.31 95 GLY A O 1
ATOM 734 N N . PRO A 1 96 ? 17.300 2.112 -15.499 1.00 92.06 96 PRO A N 1
ATOM 735 C CA . PRO A 1 96 ? 17.477 0.743 -15.018 1.00 92.06 96 PRO A CA 1
ATOM 736 C C . PRO A 1 96 ? 16.466 -0.216 -15.668 1.00 92.06 96 PRO A C 1
ATOM 738 O O . PRO A 1 96 ? 15.377 0.180 -16.081 1.00 92.06 96 PRO A O 1
ATOM 741 N N . ASP A 1 97 ? 16.812 -1.501 -15.707 1.00 91.44 97 ASP A N 1
ATOM 742 C CA . ASP A 1 97 ? 15.956 -2.589 -16.202 1.00 91.44 97 ASP A CA 1
ATOM 743 C C . ASP A 1 97 ? 14.991 -3.146 -15.137 1.00 91.44 97 ASP A C 1
ATOM 745 O O . ASP A 1 97 ? 14.252 -4.096 -15.397 1.00 91.44 97 ASP A O 1
ATOM 749 N N . CYS A 1 98 ? 14.999 -2.563 -13.939 1.00 92.69 98 CYS A N 1
ATOM 750 C CA . CYS A 1 98 ? 14.223 -2.966 -12.774 1.00 92.69 98 CYS A CA 1
ATOM 751 C C . CYS A 1 98 ? 13.564 -1.761 -12.105 1.00 92.69 98 CYS A C 1
ATOM 753 O O . CYS A 1 98 ? 14.024 -0.621 -12.228 1.00 92.69 98 CYS A O 1
ATOM 755 N N . ASP A 1 99 ? 12.461 -2.027 -11.413 1.00 94.50 99 ASP A N 1
ATOM 756 C CA . ASP A 1 99 ? 11.806 -1.041 -10.571 1.00 94.50 99 ASP A CA 1
ATOM 757 C C . ASP A 1 99 ? 12.705 -0.751 -9.360 1.00 94.50 99 ASP A C 1
ATOM 759 O O . ASP A 1 99 ? 13.413 -1.635 -8.865 1.00 94.50 99 ASP A O 1
ATOM 763 N N . LEU A 1 100 ? 12.697 0.492 -8.884 1.00 94.94 100 LEU A N 1
ATOM 764 C CA . LEU A 1 100 ? 13.561 0.942 -7.795 1.00 94.94 100 LEU A CA 1
ATOM 765 C C . LEU A 1 100 ? 12.751 1.455 -6.608 1.00 94.94 100 LEU A C 1
ATOM 767 O O . LEU A 1 100 ? 11.935 2.359 -6.761 1.00 94.94 100 LEU A O 1
ATOM 771 N N . LEU A 1 101 ? 13.044 0.946 -5.413 1.00 94.75 101 LEU A N 1
ATOM 772 C CA . LEU A 1 101 ? 12.467 1.409 -4.154 1.00 94.75 101 LEU A CA 1
ATOM 773 C C . LEU A 1 101 ? 13.417 2.372 -3.428 1.00 94.75 101 LEU A C 1
ATOM 775 O O . LEU A 1 101 ? 14.460 1.958 -2.917 1.00 94.75 101 LEU A O 1
ATOM 779 N N . ASP A 1 102 ? 13.055 3.653 -3.351 1.00 94.69 102 ASP A N 1
ATOM 780 C CA . ASP A 1 102 ? 13.818 4.695 -2.650 1.00 94.69 102 ASP A CA 1
ATOM 781 C C . ASP A 1 102 ? 13.602 4.623 -1.130 1.00 94.69 102 ASP A C 1
ATOM 783 O O . ASP A 1 102 ? 12.669 5.212 -0.572 1.00 94.69 102 ASP A O 1
ATOM 787 N N . VAL A 1 103 ? 14.518 3.945 -0.432 1.00 91.12 103 VAL A N 1
ATOM 788 C CA . VAL A 1 103 ? 14.466 3.775 1.036 1.00 91.12 103 VAL A CA 1
ATOM 789 C C . VAL A 1 103 ? 14.524 5.109 1.766 1.00 91.12 103 VAL A C 1
ATOM 791 O O . VAL A 1 103 ? 13.850 5.312 2.779 1.00 91.12 103 VAL A O 1
ATOM 794 N N . ASN A 1 104 ? 15.319 6.051 1.254 1.00 91.19 104 ASN A N 1
ATOM 795 C CA . ASN A 1 104 ? 15.439 7.366 1.866 1.00 91.19 104 ASN A CA 1
ATOM 796 C C . ASN A 1 104 ? 14.114 8.122 1.774 1.00 91.19 104 ASN A C 1
ATOM 798 O O . ASN A 1 104 ? 13.736 8.789 2.738 1.00 91.19 104 ASN A O 1
ATOM 802 N N . LYS A 1 105 ? 13.381 8.002 0.661 1.00 92.94 105 LYS A N 1
ATOM 803 C CA . LYS A 1 105 ? 12.033 8.568 0.557 1.00 92.94 105 LYS A CA 1
ATOM 804 C C . LYS A 1 105 ? 11.043 7.858 1.476 1.00 92.94 105 LYS A C 1
ATOM 806 O O . LYS A 1 105 ? 10.343 8.555 2.205 1.00 92.94 105 LYS A O 1
ATOM 811 N N . LEU A 1 106 ? 11.032 6.524 1.530 1.00 90.25 106 LEU A N 1
ATOM 812 C CA . LEU A 1 106 ? 10.163 5.777 2.453 1.00 90.25 106 LEU A CA 1
ATOM 813 C C . LEU A 1 106 ? 10.342 6.223 3.906 1.00 90.25 106 LEU A C 1
ATOM 815 O O . LEU A 1 106 ? 9.364 6.490 4.605 1.00 90.25 106 LEU A O 1
ATOM 819 N N . ARG A 1 107 ? 11.594 6.373 4.350 1.00 89.38 107 ARG A N 1
ATOM 820 C CA . ARG A 1 107 ? 11.918 6.876 5.690 1.00 89.38 107 ARG A CA 1
ATOM 821 C C . ARG A 1 107 ? 11.377 8.281 5.931 1.00 89.38 107 ARG A C 1
ATOM 823 O O . ARG A 1 107 ? 10.817 8.546 6.990 1.00 89.38 107 ARG A O 1
ATOM 830 N N . LEU A 1 108 ? 11.520 9.177 4.957 1.00 90.38 108 LEU A N 1
ATOM 831 C CA . LEU A 1 108 ? 11.002 10.541 5.062 1.00 90.38 108 LEU A CA 1
ATOM 832 C C . LEU A 1 108 ? 9.473 10.561 5.150 1.00 90.38 108 LEU A C 1
ATOM 834 O O . LEU A 1 108 ? 8.932 11.255 6.008 1.00 90.38 108 LEU A O 1
ATOM 838 N N . LEU A 1 109 ? 8.782 9.780 4.314 1.00 90.00 109 LEU A N 1
ATOM 8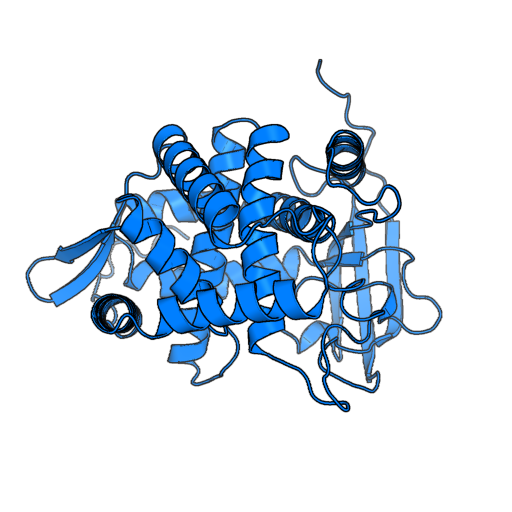39 C CA . LEU A 1 109 ? 7.320 9.661 4.341 1.00 90.00 109 LEU A CA 1
ATOM 840 C C . LEU A 1 109 ? 6.837 9.098 5.680 1.00 90.00 109 LEU A C 1
ATOM 842 O O . LEU A 1 109 ? 5.911 9.646 6.276 1.00 90.00 109 LEU A O 1
ATOM 846 N N . HIS A 1 110 ? 7.498 8.055 6.187 1.00 89.06 110 HIS A N 1
ATOM 847 C CA . HIS A 1 110 ? 7.209 7.492 7.502 1.00 89.06 110 HIS A CA 1
ATOM 848 C C . HIS A 1 110 ? 7.366 8.548 8.603 1.00 89.06 110 HIS A C 1
ATOM 850 O O . HIS A 1 110 ? 6.417 8.813 9.338 1.00 89.06 110 HIS A O 1
ATOM 856 N N . ASN A 1 111 ? 8.512 9.230 8.664 1.00 89.62 111 ASN A N 1
ATOM 857 C CA . ASN A 1 111 ? 8.779 10.255 9.678 1.00 89.62 111 ASN A CA 1
ATOM 858 C C . ASN A 1 111 ? 7.818 11.452 9.585 1.00 89.62 111 ASN A C 1
ATOM 860 O O . ASN A 1 111 ? 7.521 12.085 10.595 1.00 89.62 111 ASN A O 1
ATOM 864 N N . ARG A 1 112 ? 7.303 11.755 8.388 1.00 89.94 112 ARG A N 1
ATOM 865 C CA . ARG A 1 112 ? 6.311 12.816 8.156 1.00 89.94 112 ARG A CA 1
ATOM 866 C C . ARG A 1 112 ? 4.900 12.418 8.607 1.00 89.94 112 ARG A C 1
ATOM 868 O O . ARG A 1 112 ? 4.135 13.276 9.058 1.00 89.94 112 ARG A O 1
ATOM 875 N N . ARG A 1 113 ? 4.535 11.141 8.467 1.00 91.31 113 ARG A N 1
ATOM 876 C CA . ARG A 1 113 ? 3.188 10.611 8.759 1.00 91.31 113 ARG A CA 1
ATOM 877 C C . ARG A 1 113 ? 3.045 10.100 10.191 1.00 91.31 113 ARG A C 1
ATOM 879 O O . ARG A 1 113 ? 1.977 10.250 10.777 1.00 91.31 113 ARG A O 1
ATOM 886 N N . PHE A 1 114 ? 4.110 9.553 10.771 1.00 90.31 114 PHE A N 1
ATOM 887 C CA . PHE A 1 114 ? 4.099 8.956 12.105 1.00 90.31 114 PHE A CA 1
ATOM 888 C C . PHE A 1 114 ? 3.623 9.908 13.222 1.00 90.31 114 PHE A C 1
ATOM 890 O O . PHE A 1 114 ? 2.771 9.494 14.009 1.00 90.31 114 PHE A O 1
ATOM 897 N N . PRO A 1 115 ? 4.047 11.189 13.280 1.00 90.25 115 PRO A N 1
ATOM 898 C CA . PRO A 1 115 ? 3.532 12.121 14.283 1.00 90.25 115 PRO A CA 1
ATOM 899 C C . PRO A 1 115 ? 2.012 12.296 14.219 1.00 90.25 115 PRO A C 1
ATOM 901 O O . PRO A 1 115 ? 1.368 12.344 15.258 1.00 90.25 115 PRO A O 1
ATOM 904 N N . LYS A 1 116 ? 1.441 12.314 13.006 1.00 90.69 116 LYS A N 1
ATOM 905 C CA . LYS A 1 116 ? -0.009 12.421 12.790 1.00 90.69 116 LYS A CA 1
ATOM 906 C C . LYS A 1 116 ? -0.720 11.149 13.252 1.00 90.69 116 LYS A C 1
ATOM 908 O O . LYS A 1 116 ? -1.753 11.222 13.900 1.00 90.69 116 LYS A O 1
ATOM 913 N N . LEU A 1 117 ? -0.154 9.979 12.940 1.00 91.62 117 LEU A N 1
ATOM 914 C CA . LEU A 1 117 ? -0.680 8.694 13.406 1.00 91.62 117 LEU A CA 1
ATOM 915 C C . LEU A 1 117 ? -0.741 8.640 14.930 1.00 91.62 117 LEU A C 1
ATOM 917 O O . LEU A 1 117 ? -1.769 8.260 15.471 1.00 91.62 117 LEU A O 1
ATOM 921 N N . ARG A 1 118 ? 0.317 9.067 15.627 1.00 91.56 118 ARG A N 1
ATOM 922 C CA . ARG A 1 118 ? 0.372 9.050 17.097 1.00 91.56 118 ARG A CA 1
ATOM 923 C C . ARG A 1 118 ? -0.828 9.745 17.757 1.00 91.56 118 ARG A C 1
ATOM 925 O O . ARG A 1 118 ? -1.239 9.306 18.826 1.00 91.56 118 ARG A O 1
ATOM 932 N N . GLU A 1 119 ? -1.398 10.773 17.126 1.00 90.06 119 GLU A N 1
ATOM 933 C CA . GLU A 1 119 ? -2.572 11.507 17.626 1.00 90.06 119 GLU A CA 1
ATOM 934 C C . GLU A 1 119 ? -3.827 10.630 17.743 1.00 90.06 119 GLU A C 1
ATOM 936 O O . GLU A 1 119 ? -4.673 10.900 18.588 1.00 90.06 119 GLU A O 1
ATOM 941 N N . ILE A 1 120 ? -3.943 9.580 16.922 1.00 92.38 120 ILE A N 1
ATOM 942 C CA . ILE A 1 120 ? -5.136 8.724 16.846 1.00 92.38 120 ILE A CA 1
ATOM 943 C C . ILE A 1 120 ? -4.902 7.307 17.377 1.00 92.38 120 ILE A C 1
ATOM 945 O O . ILE A 1 120 ? -5.758 6.449 17.197 1.00 92.38 120 ILE A O 1
ATOM 949 N N . LEU A 1 121 ? -3.749 7.021 17.985 1.00 93.00 121 LEU A N 1
ATOM 950 C CA . LEU A 1 121 ? -3.384 5.688 18.483 1.00 93.00 121 LEU A CA 1
ATOM 951 C C . LEU A 1 121 ? -3.213 5.707 20.001 1.00 93.00 121 LEU A C 1
ATOM 953 O O . LEU A 1 121 ? -2.639 6.649 20.551 1.00 93.00 121 LEU A O 1
ATOM 957 N N . THR A 1 122 ? -3.627 4.641 20.683 1.00 92.25 122 THR A N 1
ATOM 958 C CA . THR A 1 122 ? -3.280 4.436 22.100 1.00 92.25 122 THR A CA 1
ATOM 959 C C . THR A 1 122 ? -1.769 4.228 22.277 1.00 92.25 122 THR A C 1
ATOM 961 O O . THR A 1 122 ? -1.083 3.758 21.368 1.00 92.25 122 THR A O 1
ATOM 964 N N . ASP A 1 123 ? -1.221 4.536 23.457 1.00 90.50 123 ASP A N 1
ATOM 965 C CA . ASP A 1 123 ? 0.233 4.461 23.705 1.00 90.50 123 ASP A CA 1
ATOM 966 C C . ASP A 1 123 ? 0.824 3.064 23.467 1.00 90.50 123 ASP A C 1
ATOM 968 O O . ASP A 1 123 ? 1.924 2.936 22.925 1.00 90.50 123 ASP A O 1
ATOM 972 N N . ARG A 1 124 ? 0.074 2.001 23.795 1.00 90.56 124 ARG A N 1
ATOM 973 C CA . ARG A 1 124 ? 0.510 0.622 23.519 1.00 90.56 124 ARG A CA 1
ATOM 974 C C . ARG A 1 124 ? 0.663 0.353 22.020 1.00 90.56 124 ARG A C 1
ATOM 976 O O . ARG A 1 124 ? 1.578 -0.357 21.618 1.00 90.56 124 ARG A O 1
ATOM 983 N N . VAL A 1 125 ? -0.213 0.932 21.196 1.00 92.12 125 VAL A N 1
ATOM 984 C CA . VAL A 1 125 ? -0.161 0.793 19.739 1.00 92.12 125 VAL A CA 1
ATOM 985 C C . VAL A 1 125 ? 0.978 1.643 19.180 1.00 92.12 125 VAL A C 1
ATOM 987 O O . VAL A 1 125 ? 1.753 1.150 18.366 1.00 92.12 125 VAL A O 1
ATOM 990 N N . VAL A 1 126 ? 1.153 2.877 19.668 1.00 90.75 126 VAL A N 1
ATOM 991 C CA . VAL A 1 126 ? 2.280 3.752 19.288 1.00 90.75 126 VAL A CA 1
ATOM 992 C C . VAL A 1 126 ? 3.623 3.043 19.488 1.00 90.75 126 VAL A C 1
ATOM 994 O O . VAL A 1 126 ? 4.464 3.073 18.590 1.00 90.75 126 VAL A O 1
ATOM 997 N N . ALA A 1 127 ? 3.803 2.353 20.620 1.00 87.88 127 ALA A N 1
ATOM 998 C CA . ALA A 1 127 ? 5.023 1.601 20.914 1.00 87.88 127 ALA A CA 1
ATOM 999 C C . ALA A 1 127 ? 5.323 0.507 19.872 1.00 87.88 127 ALA A C 1
ATOM 1001 O O . ALA A 1 127 ? 6.486 0.305 19.522 1.00 87.88 127 ALA A O 1
ATOM 1002 N N . ALA A 1 128 ? 4.291 -0.157 19.342 1.00 85.06 128 ALA A N 1
ATOM 1003 C CA . ALA A 1 128 ? 4.446 -1.142 18.276 1.00 85.06 128 ALA A CA 1
ATOM 1004 C C . ALA A 1 128 ? 4.816 -0.486 16.934 1.00 85.06 128 ALA A C 1
ATOM 1006 O O . ALA A 1 128 ? 5.707 -0.970 16.239 1.00 85.06 128 ALA A O 1
ATOM 1007 N N . VAL A 1 129 ? 4.191 0.646 16.586 1.00 81.25 129 VAL A N 1
ATOM 1008 C CA . VAL A 1 129 ? 4.428 1.334 15.301 1.00 81.25 129 VAL A CA 1
ATOM 1009 C C . VAL A 1 129 ? 5.850 1.877 15.173 1.00 81.25 129 VAL A C 1
ATOM 1011 O O . VAL A 1 129 ? 6.438 1.787 14.095 1.00 81.25 129 VAL A O 1
ATOM 1014 N N . CYS A 1 130 ? 6.444 2.375 16.262 1.00 76.94 130 CYS A N 1
ATOM 1015 C CA . CYS A 1 130 ? 7.831 2.860 16.266 1.00 76.94 130 CYS A CA 1
ATOM 1016 C C . CYS A 1 130 ? 8.849 1.821 15.760 1.00 76.94 130 CYS A C 1
ATOM 1018 O O . CYS A 1 130 ? 9.917 2.192 15.277 1.00 76.94 130 CYS A O 1
ATOM 1020 N N . GLN A 1 131 ? 8.539 0.527 15.868 1.00 75.00 131 GLN A N 1
ATOM 1021 C CA . GLN A 1 131 ? 9.452 -0.562 15.515 1.00 75.00 131 GLN A CA 1
ATOM 1022 C C . GLN A 1 131 ? 9.334 -1.000 14.044 1.00 75.00 131 GLN A C 1
ATOM 1024 O O . GLN A 1 131 ? 10.130 -1.813 13.579 1.00 75.00 131 GLN A O 1
ATOM 1029 N N . LEU A 1 132 ? 8.382 -0.446 13.282 1.00 78.69 132 LEU A N 1
ATOM 1030 C CA . LEU A 1 132 ? 8.022 -0.936 11.945 1.00 78.69 132 LEU A CA 1
ATOM 1031 C C . LEU A 1 132 ? 8.902 -0.404 10.806 1.00 78.69 132 LEU A C 1
ATOM 1033 O O . LEU A 1 132 ? 8.705 -0.796 9.657 1.00 78.69 132 LEU A O 1
ATOM 1037 N N . HIS A 1 133 ? 9.869 0.482 11.074 1.00 68.44 133 HIS A N 1
ATOM 1038 C CA . HIS A 1 133 ? 10.627 1.152 10.008 1.00 68.44 133 HIS A CA 1
ATOM 1039 C C . HIS A 1 133 ? 11.343 0.169 9.060 1.00 68.44 133 HIS A C 1
ATOM 1041 O O . HIS A 1 133 ? 11.377 0.402 7.852 1.00 68.44 133 HIS A O 1
ATOM 1047 N N . GLY A 1 134 ? 11.853 -0.949 9.589 1.00 74.44 134 GLY A N 1
ATOM 1048 C CA . GLY A 1 134 ? 12.517 -1.989 8.795 1.00 74.44 134 GLY A CA 1
ATOM 1049 C C . GLY A 1 134 ? 11.578 -2.821 7.914 1.00 74.44 134 GLY A C 1
ATOM 1050 O O . GLY A 1 134 ? 12.042 -3.466 6.981 1.00 74.44 134 GLY A O 1
ATOM 1051 N N . SER A 1 135 ? 10.267 -2.790 8.165 1.00 89.50 135 SER A N 1
ATOM 1052 C CA . SER A 1 135 ? 9.282 -3.602 7.439 1.00 89.50 135 SER A CA 1
ATOM 1053 C C . SER A 1 135 ? 8.786 -2.957 6.150 1.00 89.50 135 SER A C 1
ATOM 1055 O O . SER A 1 135 ? 8.122 -3.627 5.373 1.00 89.50 135 SER A O 1
ATOM 1057 N N . ALA A 1 136 ? 9.129 -1.691 5.892 1.00 90.06 136 ALA A N 1
ATOM 1058 C CA . ALA A 1 136 ? 8.688 -0.977 4.695 1.00 90.06 136 ALA A CA 1
ATOM 1059 C C . ALA A 1 136 ? 9.169 -1.643 3.395 1.00 90.06 136 ALA A C 1
ATOM 1061 O O . ALA A 1 136 ? 8.420 -1.754 2.435 1.00 90.06 136 ALA A O 1
ATOM 1062 N N . VAL A 1 137 ? 10.422 -2.108 3.363 1.00 91.88 137 VAL A N 1
ATOM 1063 C CA . VAL A 1 137 ? 10.975 -2.785 2.179 1.00 91.88 137 VAL A CA 1
ATOM 1064 C C . VAL A 1 137 ? 10.294 -4.134 1.9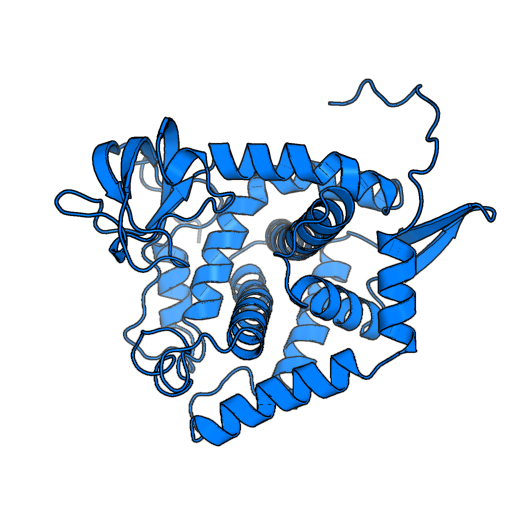55 1.00 91.88 137 VAL A C 1
ATOM 1066 O O . VAL A 1 137 ? 9.901 -4.444 0.832 1.00 91.88 137 VAL A O 1
ATOM 1069 N N . ASP A 1 138 ? 10.139 -4.920 3.024 1.00 94.44 138 ASP A N 1
ATOM 1070 C CA . ASP A 1 138 ? 9.478 -6.225 2.959 1.00 94.44 138 ASP A CA 1
ATOM 1071 C C . ASP A 1 138 ? 8.000 -6.080 2.563 1.00 94.44 138 ASP A C 1
ATOM 1073 O O . ASP A 1 138 ? 7.492 -6.899 1.800 1.00 94.44 138 ASP A O 1
ATOM 1077 N N . GLU A 1 139 ? 7.329 -5.020 3.023 1.00 95.38 139 GLU A N 1
ATOM 1078 C CA . GLU A 1 139 ? 5.956 -4.698 2.639 1.00 95.38 139 GLU A CA 1
ATOM 1079 C C . GLU A 1 139 ? 5.842 -4.394 1.146 1.00 95.38 139 GLU A C 1
ATOM 1081 O O . GLU A 1 139 ? 5.056 -5.062 0.485 1.00 95.38 139 GLU A O 1
ATOM 1086 N N . TYR A 1 140 ? 6.680 -3.518 0.582 1.00 94.12 140 TYR A N 1
ATOM 1087 C CA . TYR A 1 140 ? 6.679 -3.256 -0.865 1.00 94.12 140 TYR A CA 1
ATOM 1088 C C . TYR A 1 140 ? 6.994 -4.513 -1.689 1.00 94.12 140 TYR A C 1
ATOM 1090 O O . TYR A 1 140 ? 6.349 -4.768 -2.702 1.00 94.12 140 TYR A O 1
ATOM 1098 N N . MET A 1 141 ? 7.944 -5.344 -1.247 1.00 93.88 141 MET A N 1
ATOM 1099 C CA . MET A 1 141 ? 8.242 -6.623 -1.908 1.00 93.88 141 MET A CA 1
ATOM 1100 C C . MET A 1 141 ? 7.023 -7.558 -1.916 1.00 93.88 141 MET A C 1
ATOM 1102 O O . MET A 1 141 ? 6.718 -8.173 -2.939 1.00 93.88 141 MET A O 1
ATOM 1106 N N . CYS A 1 142 ? 6.308 -7.652 -0.791 1.00 95.44 142 CYS A N 1
ATOM 1107 C CA . CYS A 1 142 ? 5.085 -8.444 -0.693 1.00 95.44 142 CYS A CA 1
ATOM 1108 C C . CYS A 1 142 ? 3.927 -7.819 -1.484 1.00 95.44 142 CYS A C 1
ATOM 1110 O O . CYS A 1 142 ? 3.138 -8.552 -2.073 1.00 95.44 142 CYS A O 1
ATOM 1112 N N . HIS A 1 143 ? 3.807 -6.491 -1.500 1.00 95.25 143 HIS A N 1
ATOM 1113 C CA . HIS A 1 143 ? 2.762 -5.758 -2.213 1.00 95.25 143 HIS A CA 1
ATOM 1114 C C . HIS A 1 143 ? 2.881 -5.980 -3.724 1.00 95.25 143 HIS A C 1
ATOM 1116 O O . HIS A 1 143 ? 1.913 -6.376 -4.374 1.00 95.25 143 HIS A O 1
ATOM 1122 N N . GLU A 1 144 ? 4.098 -5.870 -4.265 1.00 92.50 144 GLU A N 1
ATOM 1123 C CA . GLU A 1 144 ? 4.375 -6.199 -5.664 1.00 92.50 144 GLU A CA 1
ATOM 1124 C C . GLU A 1 144 ? 4.065 -7.666 -5.987 1.00 92.50 144 GLU A C 1
ATOM 1126 O O . GLU A 1 144 ? 3.531 -7.966 -7.056 1.00 92.50 144 GLU A O 1
ATOM 1131 N N . ALA A 1 145 ? 4.335 -8.590 -5.057 1.00 91.88 145 ALA A N 1
ATOM 1132 C CA . ALA A 1 145 ? 3.903 -9.981 -5.194 1.00 91.88 145 ALA A CA 1
ATOM 1133 C C . ALA A 1 145 ? 2.372 -10.078 -5.253 1.00 91.88 145 ALA A C 1
ATOM 1135 O O . ALA A 1 145 ? 1.828 -10.758 -6.120 1.00 91.88 145 ALA A O 1
ATOM 1136 N N . GLY A 1 146 ? 1.675 -9.345 -4.383 1.00 91.44 146 GLY A N 1
ATOM 1137 C CA . GLY A 1 146 ? 0.218 -9.275 -4.337 1.00 91.44 146 GLY A CA 1
ATOM 1138 C C . GLY A 1 146 ? -0.411 -8.797 -5.646 1.00 91.44 146 GLY A C 1
ATOM 1139 O O . GLY A 1 146 ? -1.465 -9.309 -6.040 1.00 91.44 146 GLY A O 1
ATOM 1140 N N . HIS A 1 147 ? 0.266 -7.905 -6.376 1.00 88.00 147 HIS A N 1
ATOM 1141 C CA . HIS A 1 147 ? -0.120 -7.557 -7.740 1.00 88.00 147 HIS A CA 1
ATOM 1142 C C . HIS A 1 147 ? -0.009 -8.738 -8.710 1.00 88.00 147 HIS A C 1
ATOM 1144 O O . HIS A 1 147 ? -0.887 -8.872 -9.551 1.00 88.00 147 HIS A O 1
ATOM 1150 N N . ARG A 1 148 ? 1.008 -9.607 -8.610 1.00 86.69 148 ARG A N 1
ATOM 1151 C CA . ARG A 1 148 ? 1.259 -10.720 -9.570 1.00 86.69 148 ARG A CA 1
ATOM 1152 C C . ARG A 1 148 ? 0.405 -11.959 -9.337 1.00 86.69 148 ARG A C 1
ATOM 1154 O O . ARG A 1 148 ? 0.317 -12.864 -10.159 1.00 86.69 148 ARG A O 1
ATOM 1161 N N . LEU A 1 149 ? -0.214 -11.989 -8.181 1.00 81.75 149 LEU A N 1
ATOM 1162 C CA . LEU A 1 149 ? -1.022 -13.065 -7.673 1.00 81.75 149 LEU A CA 1
ATOM 1163 C C . LEU A 1 149 ? -2.467 -12.925 -8.179 1.00 81.75 149 LEU A C 1
ATOM 1165 O O . LEU A 1 149 ? -3.104 -11.915 -7.899 1.00 81.75 149 LEU A O 1
ATOM 1169 N N . GLY A 1 150 ? -2.992 -13.895 -8.940 1.00 65.50 150 GLY A N 1
ATOM 1170 C CA . GLY A 1 150 ? -4.359 -13.848 -9.489 1.00 65.50 150 GLY A CA 1
ATOM 1171 C C . GLY A 1 150 ? -4.530 -12.826 -10.618 1.00 65.50 150 GLY A C 1
ATOM 1172 O O . GLY A 1 150 ? -5.542 -12.125 -10.680 1.00 65.50 150 GLY A O 1
ATOM 1173 N N . TYR A 1 151 ? -3.512 -12.668 -11.466 1.00 61.41 151 TYR A N 1
ATOM 1174 C CA . TYR A 1 151 ? -3.432 -11.562 -12.415 1.00 61.41 151 TYR A CA 1
ATOM 1175 C C . TYR A 1 151 ? -4.311 -11.747 -13.657 1.00 61.41 151 TYR A C 1
ATOM 1177 O O . TYR A 1 151 ? -3.912 -12.368 -14.632 1.00 61.41 151 TYR A O 1
ATOM 1185 N N . SER A 1 1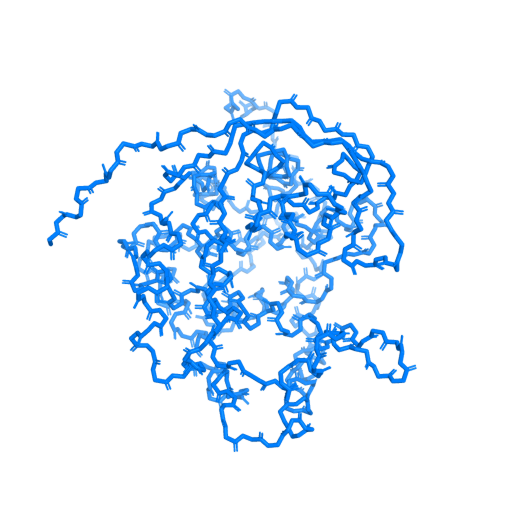52 ? -5.497 -11.135 -13.641 1.00 56.34 152 SER A N 1
ATOM 1186 C CA . SER A 1 152 ? -6.174 -10.576 -14.819 1.00 56.34 152 SER A CA 1
ATOM 1187 C C . SER A 1 152 ? -7.510 -9.945 -14.402 1.00 56.34 152 SER A C 1
ATOM 1189 O O . SER A 1 152 ? -8.397 -10.626 -13.914 1.00 56.34 152 SER A O 1
ATOM 1191 N N . ILE A 1 153 ? -7.694 -8.649 -14.669 1.00 61.53 153 ILE A N 1
ATOM 1192 C CA . ILE A 1 153 ? -9.001 -8.173 -15.152 1.00 61.53 153 ILE A CA 1
ATOM 1193 C C . ILE A 1 153 ? -8.735 -7.765 -16.607 1.00 61.53 153 ILE A C 1
ATOM 1195 O O . ILE A 1 153 ? -8.196 -6.691 -16.871 1.00 61.53 153 ILE A O 1
ATOM 1199 N N . GLU A 1 154 ? -8.910 -8.762 -17.485 1.00 53.06 154 GLU A N 1
ATOM 1200 C CA . GLU A 1 154 ? -8.161 -9.031 -18.734 1.00 53.06 154 GLU A CA 1
ATOM 1201 C C . GLU A 1 154 ? -6.873 -8.225 -18.887 1.00 53.06 154 GLU A C 1
ATOM 1203 O O . GLU A 1 154 ? -6.791 -7.208 -19.569 1.00 53.06 154 GLU A O 1
ATOM 1208 N N . GLU A 1 155 ? -5.896 -8.686 -18.100 1.00 62.66 155 GLU A N 1
ATOM 1209 C CA . GLU A 1 155 ? -4.535 -8.168 -17.892 1.00 62.66 155 GLU A CA 1
ATOM 1210 C C . GLU A 1 155 ? -4.455 -6.666 -17.749 1.00 62.66 155 GLU A C 1
ATOM 1212 O O . GLU A 1 155 ? -3.782 -5.915 -18.458 1.00 62.66 155 GLU A O 1
ATOM 1217 N N . LYS A 1 156 ? -5.270 -6.282 -16.776 1.00 61.16 156 LYS A N 1
ATOM 1218 C CA . LYS A 1 156 ? -5.531 -4.941 -16.312 1.00 61.16 156 LYS A CA 1
ATOM 1219 C C . LYS A 1 156 ? -5.574 -3.969 -17.472 1.00 61.16 156 LYS A C 1
ATOM 1221 O O . LYS A 1 156 ? -4.773 -3.042 -17.618 1.00 61.16 156 LYS A O 1
ATOM 1226 N N . MET A 1 157 ? -6.551 -4.401 -18.289 1.00 54.97 157 MET A N 1
ATOM 1227 C CA . MET A 1 157 ? -6.981 -4.109 -19.649 1.00 54.97 157 MET A CA 1
ATOM 1228 C C . MET A 1 157 ? -5.851 -3.664 -20.546 1.00 54.97 157 MET A C 1
ATOM 1230 O O . MET A 1 157 ? -5.761 -2.504 -20.944 1.00 54.97 157 MET A O 1
ATOM 1234 N N . ALA A 1 158 ? -4.977 -4.646 -20.784 1.00 60.78 158 ALA A N 1
ATOM 1235 C CA . ALA A 1 158 ? -3.764 -4.593 -21.583 1.00 60.78 158 ALA A CA 1
ATOM 1236 C C . ALA A 1 158 ? -2.963 -3.300 -21.350 1.00 60.78 158 ALA A C 1
ATOM 1238 O O . ALA A 1 158 ? -2.513 -2.628 -22.274 1.00 60.78 158 ALA A O 1
ATOM 1239 N N . GLN A 1 159 ? -2.796 -2.971 -20.068 1.00 65.62 159 GLN A N 1
ATOM 1240 C CA . GLN A 1 159 ? -1.733 -2.124 -19.526 1.00 65.62 159 GLN A CA 1
ATOM 1241 C C . GLN A 1 159 ? -1.761 -0.616 -19.807 1.00 65.62 159 GLN A C 1
ATOM 1243 O O . GLN A 1 159 ? -0.777 0.065 -19.521 1.00 65.62 159 GLN A O 1
ATOM 1248 N N . ASP A 1 160 ? -2.916 -0.048 -20.149 1.00 56.25 160 ASP A N 1
ATOM 1249 C CA . ASP A 1 160 ? -3.211 1.345 -19.753 1.00 56.25 160 ASP A CA 1
ATOM 1250 C C . ASP A 1 160 ? -3.975 1.405 -18.404 1.00 56.25 160 ASP A C 1
ATOM 1252 O O . ASP A 1 160 ? -4.767 2.321 -18.158 1.00 56.25 160 ASP A O 1
ATOM 1256 N N . PHE A 1 161 ? -3.721 0.389 -17.553 1.00 61.28 161 PHE A N 1
ATOM 1257 C CA . PHE A 1 161 ? -4.127 0.143 -16.154 1.00 61.28 161 PHE A CA 1
ATOM 1258 C C . PHE A 1 161 ? -5.381 0.914 -15.732 1.00 61.28 161 PHE A C 1
ATOM 1260 O O . PHE A 1 161 ? -5.375 1.886 -14.974 1.00 61.28 161 PHE A O 1
ATOM 1267 N N . PHE A 1 162 ? -6.458 0.439 -16.347 1.00 65.31 162 PHE A N 1
ATOM 1268 C CA . PHE A 1 162 ? -7.855 0.815 -16.213 1.00 65.31 162 PHE A CA 1
ATOM 1269 C C . PHE A 1 162 ? -8.221 2.262 -16.439 1.00 65.31 162 PHE A C 1
ATOM 1271 O O . PHE A 1 162 ? -8.748 2.978 -15.583 1.00 65.31 162 PHE A O 1
ATOM 1278 N N . ARG A 1 163 ? -8.085 2.610 -17.718 1.00 61.31 163 ARG A N 1
ATOM 1279 C CA . ARG A 1 163 ? -8.840 3.660 -18.384 1.00 61.31 163 ARG A CA 1
ATOM 1280 C C . ARG A 1 163 ? -10.047 3.090 -19.149 1.00 61.31 163 ARG A C 1
ATOM 1282 O O . ARG A 1 163 ? -9.863 2.247 -20.015 1.00 61.31 163 ARG A O 1
ATOM 1289 N N . TRP A 1 164 ? -11.256 3.627 -18.945 1.00 63.34 164 TRP A N 1
ATOM 1290 C CA . TRP A 1 164 ? -12.411 3.408 -19.840 1.00 63.34 164 TRP A CA 1
ATOM 1291 C C . TRP A 1 164 ? -12.565 4.603 -20.776 1.00 63.34 164 TRP A C 1
ATOM 1293 O O . TRP A 1 164 ? -12.648 5.748 -20.318 1.00 63.34 164 TRP A O 1
ATOM 1303 N N . ARG A 1 165 ? -12.565 4.373 -22.097 1.00 61.69 165 ARG A N 1
ATOM 1304 C CA . ARG A 1 165 ? -12.606 5.450 -23.115 1.00 61.69 165 ARG A CA 1
ATOM 1305 C C . ARG A 1 165 ? -11.553 6.553 -22.859 1.00 61.69 165 ARG A C 1
ATOM 1307 O O . ARG A 1 165 ? -11.825 7.744 -23.005 1.00 61.69 165 ARG A O 1
ATOM 1314 N N . GLY A 1 166 ? -10.353 6.160 -22.413 1.00 63.56 166 GLY A N 1
ATOM 1315 C CA . GLY A 1 166 ? -9.217 7.053 -22.136 1.00 63.56 166 GLY A CA 1
ATOM 1316 C C . GLY A 1 166 ? -9.189 7.721 -20.749 1.00 63.56 166 GLY A C 1
ATOM 1317 O O . GLY A 1 166 ? -8.232 8.446 -20.449 1.00 63.56 166 GLY A O 1
ATOM 1318 N N . ARG A 1 167 ? -10.179 7.482 -19.875 1.00 66.69 167 ARG A N 1
ATOM 1319 C CA . ARG A 1 167 ? -10.262 8.064 -18.519 1.00 66.69 167 ARG A CA 1
ATOM 1320 C C . ARG A 1 167 ? -10.027 7.025 -17.434 1.00 66.69 167 ARG A C 1
ATOM 1322 O O . ARG A 1 167 ? -10.648 5.975 -17.486 1.00 66.69 167 ARG A O 1
ATOM 1329 N N . LEU A 1 168 ? -9.189 7.353 -16.449 1.00 74.50 168 LEU A N 1
ATOM 1330 C CA . LEU A 1 168 ? -8.899 6.475 -15.310 1.00 74.50 168 LEU A CA 1
ATOM 1331 C C . LEU A 1 168 ? -10.174 6.149 -14.527 1.00 74.50 168 LEU A C 1
ATOM 1333 O O . LEU A 1 168 ? -10.944 7.051 -14.188 1.00 74.50 168 LEU A O 1
ATOM 1337 N N . ILE A 1 169 ? -10.356 4.871 -14.218 1.00 81.56 169 ILE A N 1
ATOM 1338 C CA . ILE A 1 169 ? -11.432 4.354 -13.378 1.00 81.56 169 ILE A CA 1
ATOM 1339 C C . ILE A 1 169 ? -10.870 4.221 -11.963 1.00 81.56 169 ILE A C 1
ATOM 1341 O O . ILE A 1 169 ? -10.509 3.138 -11.510 1.00 81.56 169 ILE A O 1
ATOM 1345 N N . TRP A 1 170 ? -10.756 5.354 -11.269 1.00 84.31 170 TRP A N 1
ATOM 1346 C CA . TRP A 1 170 ? -10.143 5.422 -9.938 1.00 84.31 170 TRP A CA 1
ATOM 1347 C C . TRP A 1 170 ? -10.647 4.370 -8.938 1.00 84.31 170 TRP A C 1
ATOM 1349 O O . TRP A 1 170 ? -9.807 3.803 -8.246 1.00 84.31 170 TRP A O 1
ATOM 1359 N N . PRO A 1 171 ? -11.952 4.040 -8.869 1.00 85.62 171 PRO A N 1
ATOM 1360 C CA . PRO A 1 171 ? -12.416 3.002 -7.953 1.00 85.62 171 PRO A CA 1
ATOM 1361 C C . PRO A 1 171 ? -11.805 1.621 -8.216 1.00 85.62 171 PRO A C 1
ATOM 1363 O O . PRO A 1 171 ? -11.446 0.939 -7.264 1.00 85.62 171 PRO A O 1
ATOM 1366 N N . LEU A 1 172 ? -11.620 1.226 -9.480 1.00 84.12 172 LEU A N 1
ATOM 1367 C CA . LEU A 1 172 ? -10.968 -0.047 -9.807 1.00 84.12 172 LEU A CA 1
ATOM 1368 C C . LEU A 1 172 ? -9.479 -0.028 -9.461 1.00 84.12 172 LEU A C 1
ATOM 1370 O O . LEU A 1 172 ? -8.963 -1.030 -8.982 1.00 84.12 172 LEU A O 1
ATOM 1374 N N . ILE A 1 173 ? -8.807 1.112 -9.651 1.00 86.00 173 ILE A N 1
ATOM 1375 C CA . ILE A 1 173 ? -7.404 1.282 -9.246 1.00 86.00 173 ILE A CA 1
ATOM 1376 C C . ILE A 1 173 ? -7.281 1.117 -7.730 1.00 86.00 173 ILE A C 1
ATOM 1378 O O . ILE A 1 173 ? -6.470 0.329 -7.264 1.00 86.00 173 ILE A O 1
ATOM 1382 N N . TYR A 1 174 ? -8.128 1.791 -6.950 1.00 89.94 174 TYR A N 1
ATOM 1383 C CA . TYR A 1 174 ? -8.104 1.658 -5.493 1.00 89.94 174 TYR A CA 1
ATOM 1384 C C . TYR A 1 174 ? -8.452 0.245 -5.018 1.00 89.94 174 TYR A C 1
ATOM 1386 O O . TYR A 1 174 ? -7.862 -0.234 -4.054 1.00 89.94 174 TYR A O 1
ATOM 1394 N N . MET A 1 175 ? -9.380 -0.438 -5.690 1.00 88.88 175 MET A N 1
ATOM 1395 C CA . MET A 1 175 ? -9.679 -1.836 -5.387 1.00 88.88 175 MET A CA 1
ATOM 1396 C C . MET A 1 175 ? -8.516 -2.768 -5.718 1.00 88.88 175 MET A C 1
ATOM 1398 O O . MET A 1 175 ? -8.298 -3.731 -4.990 1.00 88.88 175 MET A O 1
ATOM 1402 N N . GLU A 1 176 ? -7.753 -2.476 -6.770 1.00 87.81 176 GLU A N 1
ATOM 1403 C CA . GLU A 1 176 ? -6.565 -3.252 -7.106 1.00 87.81 176 GLU A CA 1
ATOM 1404 C C . GLU A 1 176 ? -5.441 -3.080 -6.087 1.00 87.81 176 GLU A C 1
ATOM 1406 O O . GLU A 1 176 ? -4.863 -4.070 -5.651 1.00 87.81 176 GLU A O 1
ATOM 1411 N N . GLU A 1 177 ? -5.178 -1.850 -5.656 1.00 90.44 177 GLU A N 1
ATOM 1412 C CA . GLU A 1 177 ? -4.226 -1.561 -4.579 1.00 90.44 177 GLU A CA 1
ATOM 1413 C C . GLU A 1 177 ? -4.639 -2.241 -3.267 1.00 90.44 177 GLU A C 1
ATOM 1415 O O . GLU A 1 177 ? -3.819 -2.848 -2.585 1.00 90.44 177 GLU A O 1
ATOM 1420 N N . TYR A 1 178 ? -5.931 -2.198 -2.923 1.00 92.50 178 TYR A N 1
ATOM 1421 C CA . TYR A 1 178 ? -6.450 -2.882 -1.737 1.00 92.50 178 TYR A CA 1
ATOM 1422 C C . TYR A 1 178 ? -6.310 -4.408 -1.841 1.00 92.50 178 TYR A C 1
ATOM 1424 O O . TYR A 1 178 ? -5.953 -5.073 -0.870 1.00 92.50 178 TYR A O 1
ATOM 1432 N N . ARG A 1 179 ? -6.561 -4.978 -3.023 1.00 89.56 179 ARG A N 1
ATOM 1433 C CA . ARG A 1 179 ? -6.367 -6.407 -3.286 1.00 89.56 179 ARG A CA 1
ATOM 1434 C C . ARG A 1 179 ? -4.892 -6.797 -3.168 1.00 89.56 179 ARG A C 1
ATOM 1436 O O . ARG A 1 179 ? -4.590 -7.816 -2.551 1.00 89.56 179 ARG A O 1
ATOM 1443 N N . ALA A 1 180 ? -3.989 -5.992 -3.728 1.00 91.31 180 ALA A N 1
ATOM 1444 C CA . ALA A 1 180 ? -2.549 -6.195 -3.619 1.00 91.31 180 ALA A CA 1
ATOM 1445 C C . ALA A 1 180 ? -2.078 -6.115 -2.161 1.00 91.31 180 ALA A C 1
ATOM 1447 O O . ALA A 1 180 ? -1.366 -7.016 -1.724 1.00 91.31 180 ALA A O 1
ATOM 1448 N N . ASP A 1 181 ? -2.564 -5.137 -1.384 1.00 94.75 181 ASP A N 1
ATOM 1449 C CA . ASP A 1 181 ? -2.305 -5.038 0.058 1.00 94.75 181 ASP A CA 1
ATOM 1450 C C . ASP A 1 181 ? -2.723 -6.323 0.794 1.00 94.75 181 ASP A C 1
ATOM 1452 O O . ASP A 1 181 ? -1.976 -6.840 1.613 1.00 94.75 181 ASP A O 1
ATOM 1456 N N . VAL A 1 182 ? -3.903 -6.876 0.510 1.00 92.75 182 VAL A N 1
ATOM 1457 C CA . VAL A 1 182 ? -4.395 -8.080 1.204 1.00 92.75 182 VAL A CA 1
ATOM 1458 C C . VAL A 1 182 ? -3.620 -9.335 0.787 1.00 92.75 182 VAL A C 1
ATOM 1460 O O . VAL A 1 182 ? -3.284 -10.169 1.630 1.00 92.75 182 VAL A O 1
ATOM 1463 N N . ASN A 1 183 ? -3.296 -9.473 -0.499 1.00 90.81 183 ASN A N 1
ATOM 1464 C CA . ASN A 1 183 ? -2.468 -10.578 -0.985 1.00 90.81 183 ASN A CA 1
ATOM 1465 C C . ASN A 1 183 ? -1.028 -10.501 -0.471 1.00 90.81 183 ASN A C 1
ATOM 1467 O O . ASN A 1 183 ? -0.398 -11.539 -0.250 1.00 90.81 183 ASN A O 1
ATOM 1471 N N . SER A 1 184 ? -0.517 -9.291 -0.234 1.00 94.00 184 SER A N 1
ATOM 1472 C CA . SER A 1 184 ? 0.798 -9.090 0.369 1.00 94.00 184 SER A CA 1
ATOM 1473 C C . SER A 1 184 ? 0.881 -9.745 1.747 1.00 94.00 184 SER A C 1
ATOM 1475 O O . SER A 1 184 ? 1.918 -10.300 2.099 1.00 94.00 184 SER A O 1
ATOM 1477 N N . TRP A 1 185 ? -0.220 -9.779 2.505 1.00 95.31 185 TRP A N 1
ATOM 1478 C CA . TRP A 1 185 ? -0.259 -10.428 3.815 1.00 95.31 185 TRP A CA 1
ATOM 1479 C C . TRP A 1 185 ? -0.076 -11.939 3.704 1.00 95.31 185 TRP A C 1
ATOM 1481 O O . TRP A 1 185 ? 0.627 -12.533 4.519 1.00 95.31 185 TRP A O 1
ATOM 1491 N N . HIS A 1 186 ? -0.655 -12.568 2.677 1.00 93.25 186 HIS A N 1
ATOM 1492 C CA . HIS A 1 186 ? -0.437 -13.988 2.410 1.00 93.25 186 HIS A CA 1
ATOM 1493 C C . HIS A 1 186 ? 1.028 -14.279 2.050 1.00 93.25 186 HIS A C 1
ATOM 1495 O O . HIS A 1 186 ? 1.623 -15.211 2.600 1.00 93.25 186 HIS A O 1
ATOM 1501 N N . ALA A 1 187 ? 1.631 -13.447 1.194 1.00 94.12 187 ALA A N 1
ATOM 1502 C CA . ALA A 1 187 ? 3.052 -13.545 0.869 1.00 94.12 187 ALA A CA 1
ATOM 1503 C C . ALA A 1 187 ? 3.928 -13.367 2.122 1.00 94.12 187 ALA A C 1
ATOM 1505 O O . ALA A 1 187 ? 4.794 -14.199 2.390 1.00 94.12 187 ALA A O 1
ATOM 1506 N N . ALA A 1 188 ? 3.649 -12.352 2.944 1.00 96.81 188 ALA A N 1
ATOM 1507 C CA . ALA A 1 188 ? 4.370 -12.085 4.184 1.00 96.81 188 ALA A CA 1
ATOM 1508 C C . ALA A 1 188 ? 4.286 -13.268 5.161 1.00 96.81 188 ALA A C 1
ATOM 1510 O O . ALA A 1 188 ? 5.313 -13.719 5.661 1.00 96.81 188 ALA A O 1
ATOM 1511 N N . MET A 1 189 ? 3.091 -13.822 5.390 1.00 96.69 189 MET A N 1
ATOM 1512 C CA . MET A 1 189 ? 2.892 -14.991 6.260 1.00 96.69 189 MET A CA 1
ATOM 1513 C C . MET A 1 189 ? 3.593 -16.257 5.755 1.00 96.69 189 MET A C 1
ATOM 1515 O O . MET A 1 189 ? 3.924 -17.128 6.557 1.00 96.69 189 MET A O 1
ATOM 1519 N N . SER A 1 190 ? 3.814 -16.364 4.445 1.00 95.50 190 SER A N 1
ATOM 1520 C CA . SER A 1 190 ? 4.462 -17.523 3.823 1.00 95.50 190 SER A CA 1
ATOM 1521 C C . SER A 1 190 ? 5.988 -17.402 3.790 1.00 95.50 190 SER A C 1
ATOM 1523 O O . SER A 1 190 ? 6.692 -18.405 3.889 1.00 95.50 190 SER A O 1
ATOM 1525 N N . LEU A 1 191 ? 6.503 -16.180 3.632 1.00 95.56 191 LEU A N 1
ATOM 1526 C CA . LEU A 1 191 ? 7.924 -15.907 3.402 1.00 95.56 191 LEU A CA 1
ATOM 1527 C C . LEU A 1 191 ? 8.686 -15.471 4.659 1.00 95.56 191 LEU A C 1
ATOM 1529 O O . LEU A 1 191 ? 9.908 -15.614 4.715 1.00 95.56 191 LEU A O 1
ATOM 1533 N N . LEU A 1 192 ? 7.996 -14.918 5.656 1.00 95.69 192 LEU A N 1
ATOM 1534 C CA . LEU A 1 192 ? 8.607 -14.327 6.844 1.00 95.69 192 LEU A CA 1
ATOM 1535 C C . LEU A 1 192 ? 8.273 -15.122 8.108 1.00 95.69 192 LEU A C 1
ATOM 1537 O O . LEU A 1 192 ? 7.280 -15.840 8.190 1.00 95.69 192 LEU A O 1
ATOM 1541 N N . ASN A 1 193 ? 9.098 -14.953 9.144 1.00 95.00 193 ASN A N 1
ATOM 1542 C CA . ASN A 1 193 ? 8.716 -15.392 10.485 1.00 95.00 193 ASN A CA 1
ATOM 1543 C C . ASN A 1 193 ? 7.518 -14.570 11.001 1.00 95.00 193 ASN A C 1
ATOM 1545 O O . ASN A 1 193 ? 7.255 -13.466 10.521 1.00 95.00 193 ASN A O 1
ATOM 1549 N N . SER A 1 194 ? 6.820 -15.081 12.018 1.00 96.00 194 SER A N 1
ATOM 1550 C CA . SER A 1 194 ? 5.575 -14.476 12.505 1.00 96.00 194 SER A CA 1
ATOM 1551 C C . SER A 1 194 ? 5.717 -13.016 12.939 1.00 96.00 194 SER A C 1
ATOM 1553 O O . SER A 1 194 ? 4.817 -12.222 12.682 1.00 96.00 194 SER A O 1
ATOM 1555 N N . ALA A 1 195 ? 6.836 -12.647 13.570 1.00 94.62 195 ALA A N 1
ATOM 1556 C CA . ALA A 1 195 ? 7.071 -11.273 14.003 1.00 94.62 195 ALA A CA 1
ATOM 1557 C C . ALA A 1 195 ? 7.220 -10.329 12.801 1.00 94.62 195 ALA A C 1
ATOM 1559 O O . ALA A 1 195 ? 6.547 -9.306 12.735 1.00 94.62 195 ALA A O 1
ATOM 1560 N N . ASN A 1 196 ? 8.037 -10.705 11.817 1.00 94.88 196 ASN A N 1
ATOM 1561 C CA . ASN A 1 196 ? 8.259 -9.903 10.615 1.00 94.88 196 ASN A CA 1
ATOM 1562 C C . ASN A 1 196 ? 7.004 -9.818 9.732 1.00 94.88 196 ASN A C 1
ATOM 1564 O O . ASN A 1 196 ? 6.698 -8.744 9.219 1.00 94.88 196 ASN A O 1
ATOM 1568 N N . ALA A 1 197 ? 6.248 -10.913 9.596 1.00 96.81 197 ALA A N 1
ATOM 1569 C CA . ALA A 1 197 ? 4.978 -10.921 8.873 1.00 96.81 197 ALA A CA 1
ATOM 1570 C C . ALA A 1 197 ? 3.949 -9.981 9.525 1.00 96.81 197 ALA A C 1
ATOM 1572 O O . ALA A 1 197 ? 3.330 -9.167 8.841 1.00 96.81 197 ALA A O 1
ATOM 1573 N N . ALA A 1 198 ? 3.817 -10.038 10.856 1.00 96.62 198 ALA A N 1
ATOM 1574 C CA . ALA A 1 198 ? 2.959 -9.122 11.599 1.00 96.62 198 ALA A CA 1
ATOM 1575 C C . ALA A 1 198 ? 3.389 -7.660 11.406 1.00 96.62 198 ALA A C 1
ATOM 1577 O O . ALA A 1 198 ? 2.543 -6.798 11.171 1.00 96.62 198 ALA A O 1
ATOM 1578 N N . SER A 1 199 ? 4.694 -7.378 11.425 1.00 95.50 199 SER A N 1
ATOM 1579 C CA . SER A 1 199 ? 5.205 -6.028 11.185 1.00 95.50 199 SER A CA 1
ATOM 1580 C C . SER A 1 199 ? 4.902 -5.513 9.773 1.00 95.50 199 SER A C 1
ATOM 1582 O O . SER A 1 199 ? 4.556 -4.344 9.633 1.00 95.50 199 SER A O 1
ATOM 1584 N N . VAL A 1 200 ? 4.955 -6.358 8.735 1.00 96.06 200 VAL A N 1
ATOM 1585 C CA . VAL A 1 200 ? 4.536 -5.989 7.365 1.00 96.06 200 VAL A CA 1
ATOM 1586 C C . VAL A 1 200 ? 3.049 -5.620 7.312 1.00 96.06 200 VAL A C 1
ATOM 1588 O O . VAL A 1 200 ? 2.687 -4.580 6.758 1.00 96.06 200 VAL A O 1
ATOM 1591 N N . ILE A 1 201 ? 2.184 -6.421 7.938 1.00 97.00 201 ILE A N 1
ATOM 1592 C CA . ILE A 1 201 ? 0.732 -6.173 7.980 1.00 97.00 201 ILE A CA 1
ATOM 1593 C C . ILE A 1 201 ? 0.424 -4.863 8.716 1.00 97.00 201 ILE A C 1
ATOM 1595 O O . ILE A 1 201 ? -0.325 -4.021 8.215 1.00 97.00 201 ILE A O 1
ATOM 1599 N N . LEU A 1 202 ? 1.034 -4.661 9.888 1.00 96.00 202 LEU A N 1
ATOM 1600 C CA . LEU A 1 202 ? 0.882 -3.423 10.648 1.00 96.00 202 LEU A CA 1
ATOM 1601 C C . LEU A 1 202 ? 1.418 -2.225 9.862 1.00 96.00 202 LEU A C 1
ATOM 1603 O O . LEU A 1 202 ? 0.749 -1.194 9.801 1.00 96.00 202 LEU A O 1
ATOM 1607 N N . TYR A 1 203 ? 2.584 -2.357 9.221 1.00 95.31 203 TYR A N 1
ATOM 1608 C CA . TYR A 1 203 ? 3.148 -1.294 8.392 1.00 95.31 203 TYR A CA 1
ATOM 1609 C C . TYR A 1 203 ? 2.186 -0.911 7.265 1.00 95.31 203 TYR A C 1
ATOM 1611 O O . TYR A 1 203 ? 1.915 0.276 7.104 1.00 95.31 203 TYR A O 1
ATOM 1619 N N . THR A 1 204 ? 1.594 -1.888 6.566 1.00 95.19 204 THR A N 1
ATOM 1620 C CA . THR A 1 204 ? 0.582 -1.656 5.516 1.00 95.19 204 THR A CA 1
ATOM 1621 C C . THR A 1 204 ? -0.574 -0.802 6.052 1.00 95.19 204 THR A C 1
ATOM 1623 O O . THR A 1 204 ? -0.874 0.272 5.521 1.00 95.19 204 THR A O 1
ATOM 1626 N N . LEU A 1 205 ? -1.193 -1.232 7.161 1.00 95.19 205 LEU A N 1
ATOM 1627 C CA . LEU A 1 205 ? -2.322 -0.535 7.786 1.00 95.19 205 LEU A CA 1
ATOM 1628 C C . LEU A 1 205 ? -1.957 0.906 8.165 1.00 95.19 205 LEU A C 1
ATOM 1630 O O . LEU A 1 205 ? -2.660 1.855 7.804 1.00 95.19 205 LEU A O 1
ATOM 1634 N N . PHE A 1 206 ? -0.844 1.090 8.872 1.00 93.44 206 PHE A N 1
ATOM 1635 C CA . PHE A 1 206 ? -0.439 2.405 9.358 1.00 93.44 206 PHE A CA 1
ATOM 1636 C C . PHE A 1 206 ? 0.065 3.321 8.260 1.00 93.44 206 PHE A C 1
ATOM 1638 O O . PHE A 1 206 ? -0.201 4.519 8.306 1.00 93.44 206 PHE A O 1
ATOM 1645 N N . HIS A 1 207 ? 0.725 2.786 7.240 1.00 92.12 207 HIS A N 1
ATOM 1646 C CA . HIS A 1 207 ? 1.114 3.558 6.073 1.00 92.12 207 HIS A CA 1
ATOM 1647 C C . HIS A 1 207 ? -0.122 4.157 5.386 1.00 92.12 207 HIS A C 1
ATOM 1649 O O . HIS A 1 207 ? -0.157 5.365 5.122 1.00 92.12 207 HIS A O 1
ATOM 1655 N N . ARG A 1 208 ? -1.167 3.344 5.162 1.00 94.12 208 ARG A N 1
ATOM 1656 C CA . ARG A 1 208 ? -2.429 3.778 4.540 1.00 94.12 208 ARG A CA 1
ATOM 1657 C C . ARG A 1 208 ? -3.195 4.769 5.429 1.00 94.12 208 ARG A C 1
ATOM 1659 O O . ARG A 1 208 ? -3.635 5.808 4.935 1.00 94.12 208 ARG A O 1
ATOM 1666 N N . LEU A 1 209 ? -3.299 4.518 6.737 1.00 94.38 209 LEU A N 1
ATOM 1667 C CA . LEU A 1 209 ? -3.923 5.454 7.688 1.00 94.38 209 LEU A CA 1
ATOM 1668 C C . LEU A 1 209 ? -3.154 6.778 7.797 1.00 94.38 209 LEU A C 1
ATOM 1670 O O . LEU A 1 209 ? -3.754 7.852 7.795 1.00 94.38 209 LEU A O 1
ATOM 1674 N N . GLY A 1 210 ? -1.824 6.722 7.837 1.00 93.75 210 GLY A N 1
ATOM 1675 C CA . GLY A 1 210 ? -0.965 7.900 7.918 1.00 93.75 210 GLY A CA 1
ATOM 1676 C C . GLY A 1 210 ? -1.080 8.773 6.673 1.00 93.75 210 GLY A C 1
ATOM 1677 O O . GLY A 1 210 ? -1.135 9.997 6.784 1.00 93.75 210 GLY A O 1
ATOM 1678 N N . LEU A 1 211 ? -1.195 8.151 5.494 1.00 92.44 211 LEU A N 1
ATOM 1679 C CA . LEU A 1 211 ? -1.504 8.846 4.245 1.00 92.44 211 LEU A CA 1
ATOM 1680 C C . LEU A 1 211 ? -2.899 9.492 4.279 1.00 92.44 211 LEU A C 1
ATOM 1682 O O . LEU A 1 211 ? -3.058 10.615 3.804 1.00 92.44 211 LEU A O 1
ATOM 1686 N N . ALA A 1 212 ? -3.910 8.821 4.843 1.00 93.56 212 ALA A N 1
ATOM 1687 C CA . ALA A 1 212 ? -5.255 9.386 4.987 1.00 93.56 212 ALA A CA 1
ATOM 1688 C C . ALA A 1 212 ? -5.257 10.640 5.876 1.00 93.56 212 ALA A C 1
ATOM 1690 O O . ALA A 1 212 ? -5.802 11.673 5.483 1.00 93.56 212 ALA A O 1
ATOM 1691 N N . LEU A 1 213 ? -4.600 10.565 7.038 1.00 92.62 213 LEU A N 1
ATOM 1692 C CA . LEU A 1 213 ? -4.441 11.694 7.956 1.00 92.62 213 LEU A CA 1
ATOM 1693 C C . LEU A 1 213 ? -3.707 12.854 7.295 1.00 92.62 213 LEU A C 1
ATOM 1695 O O . LEU A 1 213 ? -4.168 13.988 7.341 1.00 92.62 213 LEU A O 1
ATOM 1699 N N . GLU A 1 214 ? -2.571 12.580 6.661 1.00 91.81 214 GLU A N 1
ATOM 1700 C CA . GLU A 1 214 ? -1.789 13.593 5.960 1.00 91.81 214 GLU A CA 1
ATOM 1701 C C . GLU A 1 214 ? -2.613 14.324 4.902 1.00 91.81 214 GLU A C 1
ATOM 1703 O O . GLU A 1 214 ? -2.691 15.550 4.921 1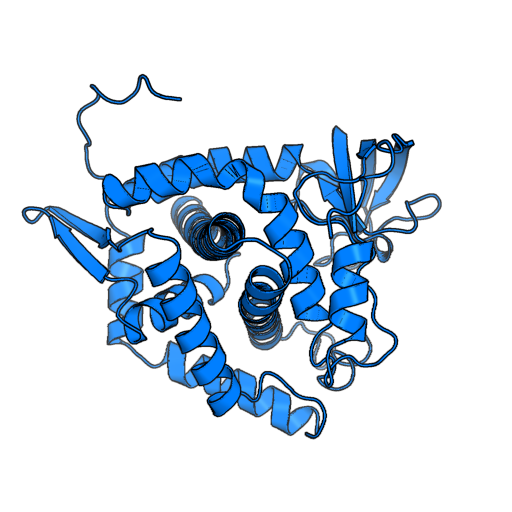.00 91.81 214 GLU A O 1
ATOM 1708 N N . ASN A 1 215 ? -3.305 13.573 4.050 1.00 90.75 215 ASN A N 1
ATOM 1709 C CA . ASN A 1 215 ? -4.182 14.117 3.021 1.00 90.75 215 ASN A CA 1
ATOM 1710 C C . ASN A 1 215 ? -5.310 14.977 3.599 1.00 90.75 215 ASN A C 1
ATOM 1712 O O . ASN A 1 215 ? -5.588 16.064 3.085 1.00 90.75 215 ASN A O 1
ATOM 1716 N N . LEU A 1 216 ? -5.925 14.535 4.698 1.00 89.69 216 LEU A N 1
ATOM 1717 C CA . LEU A 1 216 ? -6.952 15.301 5.398 1.00 89.69 216 LEU A CA 1
ATOM 1718 C C . LEU A 1 216 ? -6.392 16.617 5.961 1.00 89.69 216 LEU A C 1
ATOM 1720 O O . LEU A 1 216 ? -6.981 17.678 5.748 1.00 89.69 216 LEU A O 1
ATOM 1724 N N . ARG A 1 217 ? -5.247 16.568 6.654 1.00 88.19 217 ARG A N 1
ATOM 1725 C CA . ARG A 1 217 ? -4.619 17.742 7.286 1.00 88.19 217 ARG A CA 1
ATOM 1726 C C . ARG A 1 217 ? -4.086 18.739 6.256 1.00 88.19 217 ARG A C 1
ATOM 1728 O O . ARG A 1 217 ? -4.221 19.945 6.444 1.00 88.19 217 ARG A O 1
ATOM 1735 N N . GLU A 1 218 ? -3.534 18.251 5.151 1.00 88.06 218 GLU A N 1
ATOM 1736 C CA . GLU A 1 218 ? -2.985 19.081 4.073 1.00 88.06 218 GLU A CA 1
ATOM 1737 C C . GLU A 1 218 ? -4.034 19.496 3.030 1.00 88.06 218 GLU A C 1
ATOM 1739 O O . GLU A 1 218 ? -3.715 20.243 2.104 1.00 88.06 218 GLU A O 1
ATOM 1744 N N . LYS A 1 219 ? -5.289 19.043 3.174 1.00 85.94 219 LYS A N 1
ATOM 1745 C CA . LYS A 1 219 ? -6.387 19.268 2.217 1.00 85.94 219 LYS A CA 1
ATOM 1746 C C . LYS A 1 219 ? -6.031 18.811 0.798 1.00 85.94 219 LYS A C 1
ATOM 1748 O O . LYS A 1 219 ? -6.379 19.462 -0.189 1.00 85.94 219 LYS A O 1
ATOM 1753 N N . ARG A 1 220 ? -5.327 17.685 0.697 1.00 83.06 220 ARG A N 1
ATOM 1754 C CA . ARG A 1 220 ? -4.890 17.076 -0.562 1.00 83.06 220 ARG A CA 1
ATOM 1755 C C . ARG A 1 220 ? -5.619 15.753 -0.763 1.00 83.06 220 ARG A C 1
ATOM 1757 O O . ARG A 1 220 ? -5.471 14.861 0.060 1.00 83.06 220 ARG A O 1
ATOM 1764 N N . PRO A 1 221 ? -6.415 15.581 -1.827 1.00 72.50 221 PRO A N 1
ATOM 1765 C CA . PRO A 1 221 ? -6.973 14.272 -2.138 1.00 72.50 221 PRO A CA 1
ATOM 1766 C C . PRO A 1 221 ? -5.857 13.358 -2.665 1.00 72.50 221 PRO A C 1
ATOM 1768 O O . PRO A 1 221 ? -5.104 13.762 -3.550 1.00 72.50 221 PRO A O 1
ATOM 1771 N N . GLY A 1 222 ? -5.757 12.129 -2.153 1.00 74.06 222 GLY A N 1
ATOM 1772 C CA . GLY A 1 222 ? -4.727 11.194 -2.628 1.00 74.06 222 GLY A CA 1
ATOM 1773 C C . GLY A 1 222 ? -4.809 9.756 -2.115 1.00 74.06 222 GLY A C 1
ATOM 1774 O O . GLY A 1 222 ? -4.327 8.858 -2.790 1.00 74.06 222 GLY A O 1
ATOM 1775 N N . ALA A 1 223 ? -5.445 9.504 -0.966 1.00 77.94 223 ALA A N 1
ATOM 1776 C CA . ALA A 1 223 ? -5.464 8.159 -0.373 1.00 77.94 223 ALA A CA 1
ATOM 1777 C C . ALA A 1 223 ? -6.527 7.220 -0.979 1.00 77.94 223 ALA A C 1
ATOM 1779 O O . ALA A 1 223 ? -6.526 6.024 -0.696 1.00 77.94 223 ALA A O 1
ATOM 1780 N N . GLY A 1 224 ? -7.475 7.764 -1.753 1.00 87.81 224 GLY A N 1
ATOM 1781 C CA . GLY A 1 224 ? -8.683 7.038 -2.142 1.00 87.81 224 GLY A CA 1
ATOM 1782 C C . GLY A 1 224 ? -9.485 6.563 -0.925 1.00 87.81 224 GLY A C 1
ATOM 1783 O O . GLY A 1 224 ? -9.461 7.191 0.133 1.00 87.81 224 GLY A O 1
ATOM 1784 N N . PHE A 1 225 ? -10.187 5.441 -1.079 1.00 92.00 225 PHE A N 1
ATOM 1785 C CA . PHE A 1 225 ? -10.933 4.782 0.001 1.00 92.00 225 PHE A CA 1
ATOM 1786 C C . PHE A 1 225 ? -10.202 3.566 0.600 1.00 92.00 225 PHE A C 1
ATOM 1788 O O . PHE A 1 225 ? -10.743 2.906 1.481 1.00 92.00 225 PHE A O 1
ATOM 1795 N N . ILE A 1 226 ? -8.969 3.270 0.169 1.00 94.81 226 ILE A N 1
ATOM 1796 C CA . ILE A 1 226 ? -8.181 2.119 0.652 1.00 94.81 226 ILE A CA 1
ATOM 1797 C C . ILE A 1 226 ? -8.000 2.142 2.182 1.00 94.81 226 ILE A C 1
ATOM 1799 O O . ILE A 1 226 ? -8.244 1.116 2.818 1.00 94.81 226 ILE A O 1
ATOM 1803 N N . PRO A 1 227 ? -7.652 3.282 2.821 1.00 95.81 227 PRO A N 1
ATOM 1804 C CA . PRO A 1 227 ? -7.494 3.322 4.276 1.00 95.81 227 PRO A CA 1
ATOM 1805 C C . PRO A 1 227 ? -8.794 2.994 5.022 1.00 95.81 227 PRO A C 1
ATOM 1807 O O . PRO A 1 227 ? -8.754 2.344 6.063 1.00 95.81 227 PRO A O 1
ATOM 1810 N N . TYR A 1 228 ? -9.942 3.398 4.464 1.00 95.75 228 TYR A N 1
ATOM 1811 C CA . TYR A 1 228 ? -11.257 3.058 5.003 1.00 95.75 228 TYR A CA 1
ATOM 1812 C C . TYR A 1 228 ? -11.552 1.559 4.874 1.00 95.75 228 TYR A C 1
ATOM 1814 O O . TYR A 1 228 ? -12.035 0.955 5.827 1.00 95.75 228 TYR A O 1
ATOM 1822 N N . LEU A 1 229 ? -11.226 0.936 3.735 1.00 95.38 229 LEU A N 1
ATOM 1823 C CA . LEU A 1 229 ? -11.431 -0.504 3.545 1.00 95.38 229 LEU A CA 1
ATOM 1824 C C . LEU A 1 229 ? -10.607 -1.339 4.528 1.00 95.38 229 LEU A C 1
ATOM 1826 O O . LEU A 1 229 ? -11.135 -2.290 5.103 1.00 95.38 229 LEU A O 1
ATOM 1830 N N . HIS A 1 230 ? -9.345 -0.964 4.762 1.00 96.06 230 HIS A N 1
ATOM 1831 C CA . HIS A 1 230 ? -8.518 -1.597 5.793 1.00 96.06 230 HIS A CA 1
ATOM 1832 C C . HIS A 1 230 ? -9.118 -1.405 7.181 1.00 96.06 230 HIS A C 1
ATOM 1834 O O . HIS A 1 230 ? -9.354 -2.388 7.879 1.00 96.06 230 HIS A O 1
ATOM 1840 N N . PHE A 1 231 ? -9.429 -0.162 7.560 1.00 96.56 231 PHE A N 1
ATOM 1841 C CA . PHE A 1 231 ? -10.059 0.146 8.845 1.00 96.56 231 PHE A CA 1
ATOM 1842 C C . PHE A 1 231 ? -11.323 -0.694 9.079 1.00 96.56 231 PHE A C 1
ATOM 1844 O O . PHE A 1 231 ? -11.431 -1.382 10.090 1.00 96.56 231 PHE A O 1
ATOM 1851 N N . SER A 1 232 ? -12.245 -0.684 8.114 1.00 95.81 232 SER A N 1
ATOM 1852 C CA . SER A 1 232 ? -13.518 -1.400 8.186 1.00 95.81 232 SER A CA 1
ATOM 1853 C C . SER A 1 232 ? -13.302 -2.908 8.331 1.00 95.81 232 SER A C 1
ATOM 1855 O O . SER A 1 232 ? -13.845 -3.517 9.252 1.00 95.81 232 SER A O 1
ATOM 1857 N N . ALA A 1 233 ? -12.434 -3.506 7.507 1.00 95.06 233 ALA A N 1
ATOM 1858 C CA . ALA A 1 233 ? -12.138 -4.936 7.576 1.00 95.06 233 ALA A CA 1
ATOM 1859 C C . ALA A 1 233 ? -11.522 -5.347 8.926 1.00 95.06 233 ALA A C 1
ATOM 1861 O O . ALA A 1 233 ? -11.919 -6.363 9.498 1.00 95.06 233 ALA A O 1
ATOM 1862 N N . PHE A 1 234 ? -10.596 -4.549 9.469 1.00 96.88 234 PHE A N 1
ATOM 1863 C CA . PHE A 1 234 ? -9.996 -4.819 10.777 1.00 96.88 234 PHE A CA 1
ATOM 1864 C C . PHE A 1 234 ? -10.974 -4.622 11.946 1.00 96.88 234 PHE A C 1
ATOM 1866 O O . PHE A 1 234 ? -10.883 -5.353 12.936 1.00 96.88 234 PHE A O 1
ATOM 1873 N N . CYS A 1 235 ? -11.919 -3.684 11.845 1.00 95.88 235 CYS A N 1
ATOM 1874 C CA . CYS A 1 235 ? -12.992 -3.535 12.830 1.00 95.88 235 CYS A CA 1
ATOM 1875 C C . CYS A 1 235 ? -13.968 -4.717 12.799 1.00 95.88 235 CYS A C 1
ATOM 1877 O O . CYS A 1 235 ? -14.351 -5.222 13.852 1.00 95.88 235 CYS A O 1
ATOM 1879 N N . GLU A 1 236 ? -14.334 -5.206 11.613 1.00 94.69 236 GLU A N 1
ATOM 1880 C CA . GLU A 1 236 ? -15.272 -6.325 11.455 1.00 94.69 236 GLU A CA 1
ATOM 1881 C C . GLU A 1 236 ? -14.760 -7.640 12.037 1.00 94.69 236 GLU A C 1
ATOM 1883 O O . GLU A 1 236 ? -15.535 -8.416 12.593 1.00 94.69 236 GLU A O 1
ATOM 1888 N N . VAL A 1 237 ? -13.452 -7.888 11.949 1.00 96.62 237 VAL A N 1
ATOM 1889 C CA . VAL A 1 237 ? -12.827 -9.050 12.601 1.00 96.62 237 VAL A CA 1
ATOM 1890 C C . VAL A 1 237 ? -12.534 -8.814 14.086 1.00 96.62 237 VAL A C 1
ATOM 1892 O O . VAL A 1 237 ? -11.955 -9.678 14.738 1.00 96.62 237 VAL A O 1
ATOM 1895 N N . GLY A 1 238 ? -12.924 -7.659 14.634 1.00 96.19 238 GLY A N 1
ATOM 1896 C CA . GLY A 1 238 ? -12.767 -7.308 16.046 1.00 96.19 238 GLY A CA 1
ATOM 1897 C C . GLY A 1 238 ? -11.329 -7.009 16.477 1.00 96.19 238 GLY A C 1
ATOM 1898 O O . GLY A 1 238 ? -11.075 -6.885 17.679 1.00 96.19 238 GLY A O 1
ATOM 1899 N N . PHE A 1 239 ? -10.401 -6.895 15.523 1.00 96.88 239 PHE A N 1
ATOM 1900 C CA . PHE A 1 239 ? -8.996 -6.599 15.789 1.00 96.88 239 PHE A CA 1
ATOM 1901 C C . PHE A 1 239 ? -8.813 -5.130 16.157 1.00 96.88 239 PHE A C 1
ATOM 1903 O O . PHE A 1 239 ? -8.304 -4.825 17.233 1.00 96.88 239 PHE A O 1
ATOM 1910 N N . LEU A 1 240 ? -9.277 -4.227 15.288 1.00 96.62 240 LEU A N 1
ATOM 1911 C CA . LEU A 1 240 ? -9.181 -2.786 15.489 1.00 96.62 240 LEU A CA 1
ATOM 1912 C C . LEU A 1 240 ? -10.417 -2.271 16.223 1.00 96.62 240 LEU A C 1
ATOM 1914 O O . LEU A 1 240 ? -11.545 -2.457 15.766 1.00 96.62 240 LEU A O 1
ATOM 1918 N N . LYS A 1 241 ? -10.207 -1.590 17.346 1.00 95.75 241 LYS A N 1
ATOM 1919 C CA . LYS A 1 241 ? -11.278 -1.001 18.153 1.00 95.75 241 LYS A CA 1
ATOM 1920 C C . LYS A 1 241 ? -11.109 0.504 18.225 1.00 95.75 241 LYS A C 1
ATOM 1922 O O . LYS A 1 241 ? -9.990 1.006 18.269 1.00 95.75 241 LYS A O 1
ATOM 1927 N N . VAL A 1 242 ? -12.233 1.209 18.277 1.00 94.50 242 VAL A N 1
ATOM 1928 C CA . VAL A 1 242 ? -12.258 2.632 18.607 1.00 94.50 242 VAL A CA 1
ATOM 1929 C C . VAL A 1 242 ? -12.613 2.764 20.079 1.00 94.50 242 VAL A C 1
ATOM 1931 O O . VAL A 1 242 ? -13.674 2.313 20.509 1.00 94.50 242 VAL A O 1
ATOM 1934 N N . VAL A 1 243 ? -11.708 3.346 20.856 1.00 93.12 243 VAL A N 1
ATOM 1935 C CA . VAL A 1 243 ? -11.879 3.589 22.291 1.00 93.12 243 VAL A CA 1
ATOM 1936 C C . VAL A 1 243 ? -11.961 5.086 22.539 1.00 93.12 243 VAL A C 1
ATOM 1938 O O . VAL A 1 243 ? -11.273 5.864 21.888 1.00 93.12 243 VAL A O 1
ATOM 1941 N N . VAL A 1 244 ? -12.798 5.508 23.482 1.00 87.06 244 VAL A N 1
ATOM 1942 C CA . VAL A 1 244 ? -12.892 6.915 23.888 1.00 87.06 244 VAL A CA 1
ATOM 1943 C C . VAL A 1 244 ? -12.229 7.046 25.248 1.00 87.06 244 VAL A C 1
ATOM 1945 O O . VAL A 1 244 ? -12.707 6.467 26.223 1.00 87.06 244 VAL A O 1
ATOM 1948 N N . ASN A 1 245 ? -11.127 7.791 25.318 1.00 72.94 245 ASN A N 1
ATOM 1949 C CA . ASN A 1 245 ? -10.427 8.018 26.577 1.00 72.94 245 ASN A CA 1
ATOM 1950 C C . ASN A 1 245 ? -10.980 9.284 27.247 1.00 72.94 245 ASN A C 1
ATOM 1952 O O . ASN A 1 245 ? -10.955 10.358 26.647 1.00 72.94 245 ASN A O 1
ATOM 1956 N N . ASN A 1 246 ? -11.532 9.143 28.459 1.00 62.94 246 ASN A N 1
ATOM 1957 C CA . ASN A 1 246 ? -11.971 10.232 29.348 1.00 62.94 246 ASN A CA 1
ATOM 1958 C C . ASN A 1 246 ? -12.689 11.426 28.673 1.00 62.94 246 ASN A C 1
ATOM 1960 O O . ASN A 1 246 ? -12.534 12.568 29.092 1.00 62.94 246 ASN A O 1
ATOM 1964 N N . GLY A 1 247 ? -13.502 11.161 27.644 1.00 59.75 247 GLY A N 1
ATOM 1965 C CA . GLY A 1 247 ? -14.388 12.145 27.017 1.00 59.75 247 GLY A CA 1
ATOM 1966 C C . GLY A 1 247 ? -13.770 13.081 25.973 1.00 59.75 247 GLY A C 1
ATOM 1967 O O . GLY A 1 247 ? -14.502 13.939 25.487 1.00 59.75 247 GLY A O 1
ATOM 1968 N N . CYS A 1 248 ? -12.493 12.939 25.595 1.00 67.75 248 CYS A N 1
ATOM 1969 C CA . CYS A 1 248 ? -11.846 13.967 24.766 1.00 67.75 248 CYS A CA 1
ATOM 1970 C C . CYS A 1 248 ? -11.655 13.597 23.285 1.00 67.75 248 CYS A C 1
ATOM 1972 O O . CYS A 1 248 ? -11.911 14.461 22.453 1.00 67.75 248 CYS A O 1
ATOM 1974 N N . CYS A 1 249 ? -11.277 12.363 22.915 1.00 83.31 249 CYS A N 1
ATOM 1975 C CA . CYS A 1 249 ? -11.086 11.957 21.505 1.00 83.31 249 CYS A CA 1
ATOM 1976 C C . CYS A 1 249 ? -11.213 10.430 21.306 1.00 83.31 249 CYS A C 1
ATOM 1978 O O . CYS A 1 249 ? -10.750 9.675 22.168 1.00 83.31 249 CYS A O 1
ATOM 1980 N N . PRO A 1 250 ? -11.794 9.944 20.191 1.00 90.44 250 PRO A N 1
ATOM 1981 C CA . PRO A 1 250 ? -11.691 8.542 19.799 1.00 90.44 250 PRO A CA 1
ATOM 1982 C C . PRO A 1 250 ? -10.265 8.183 19.347 1.00 90.44 250 PRO A C 1
ATOM 1984 O O . PRO A 1 250 ? -9.668 8.853 18.508 1.00 90.44 250 PRO A O 1
ATOM 1987 N N . LEU A 1 251 ? -9.741 7.084 19.884 1.00 92.62 251 LEU A N 1
ATOM 1988 C CA . LEU A 1 251 ? -8.430 6.518 19.573 1.00 92.62 251 LEU A CA 1
ATOM 1989 C C . LEU A 1 251 ? -8.582 5.102 19.021 1.00 92.62 251 LEU A C 1
ATOM 1991 O O . LEU A 1 251 ? -9.501 4.368 19.383 1.00 92.62 251 LEU A O 1
ATOM 1995 N N . LEU A 1 252 ? -7.643 4.698 18.175 1.00 94.88 252 LEU A N 1
ATOM 1996 C CA . LEU A 1 252 ? -7.509 3.335 17.692 1.00 94.88 252 LEU A CA 1
ATOM 1997 C C . LEU A 1 252 ? -6.715 2.499 18.681 1.00 94.88 252 LEU A C 1
ATOM 1999 O O . LEU A 1 252 ? -5.615 2.871 19.102 1.00 94.88 252 LEU A O 1
ATOM 2003 N N . ASP A 1 253 ? -7.264 1.334 18.988 1.00 95.06 253 ASP A N 1
ATOM 2004 C CA . ASP A 1 253 ? -6.703 0.417 19.955 1.00 95.06 253 ASP A CA 1
ATOM 2005 C C . ASP A 1 253 ? -6.807 -1.037 19.494 1.00 95.06 253 ASP A C 1
ATOM 2007 O O . ASP A 1 253 ? -7.841 -1.470 18.987 1.00 95.06 253 ASP A O 1
ATOM 2011 N N . PHE A 1 254 ? -5.734 -1.801 19.695 1.00 95.69 254 PHE A N 1
ATOM 2012 C CA . PHE A 1 254 ? -5.685 -3.240 19.424 1.00 95.69 254 PHE A CA 1
ATOM 2013 C C . PHE A 1 254 ? -4.491 -3.892 20.132 1.00 95.69 254 PHE A C 1
ATOM 2015 O O . PHE A 1 254 ? -3.645 -3.192 20.689 1.00 95.69 254 PHE A O 1
ATOM 2022 N N . ASP A 1 255 ? -4.446 -5.224 20.149 1.00 96.00 255 ASP A N 1
ATOM 2023 C CA . ASP A 1 255 ? -3.302 -5.989 20.648 1.00 96.00 255 ASP A CA 1
ATOM 2024 C C . ASP A 1 255 ? -2.305 -6.228 19.497 1.00 96.00 255 ASP A C 1
ATOM 2026 O O . ASP A 1 255 ? -2.637 -6.956 18.557 1.00 96.00 255 ASP A O 1
ATOM 2030 N N . PRO A 1 256 ? -1.105 -5.617 19.532 1.00 94.69 256 PRO A N 1
ATOM 2031 C CA . PRO A 1 256 ? -0.143 -5.697 18.438 1.00 94.69 256 PRO A CA 1
ATOM 2032 C C . PRO A 1 256 ? 0.680 -6.994 18.440 1.00 94.69 256 PRO A C 1
ATOM 2034 O O . PRO A 1 256 ? 1.638 -7.098 17.674 1.00 94.69 256 PRO A O 1
ATOM 2037 N N . SER A 1 257 ? 0.374 -7.967 19.306 1.00 95.50 257 SER A N 1
ATOM 2038 C CA . SER A 1 257 ? 1.092 -9.242 19.326 1.00 95.50 257 SER A CA 1
ATOM 2039 C C . SER A 1 257 ? 1.005 -9.952 17.969 1.00 95.50 257 SER A C 1
ATOM 2041 O O . SER A 1 257 ? -0.064 -9.965 17.348 1.00 95.50 257 SER A O 1
ATOM 2043 N N . PRO A 1 258 ? 2.101 -10.593 17.507 1.00 96.19 258 PRO A N 1
ATOM 2044 C CA . PRO A 1 258 ? 2.124 -11.233 16.198 1.00 96.19 258 PRO A CA 1
ATOM 2045 C C . PRO A 1 258 ? 0.950 -12.182 15.962 1.00 96.19 258 PRO A C 1
ATOM 2047 O O . PRO A 1 258 ? 0.306 -12.095 14.926 1.00 96.19 258 PRO A O 1
ATOM 2050 N N . THR A 1 259 ? 0.601 -13.023 16.937 1.00 97.44 259 THR A N 1
ATOM 2051 C CA . THR A 1 259 ? -0.528 -13.958 16.820 1.00 97.44 259 THR A CA 1
ATOM 2052 C C . THR A 1 259 ? -1.838 -13.250 16.477 1.00 97.44 259 THR A C 1
ATOM 2054 O O . THR A 1 259 ? -2.477 -13.605 15.492 1.00 97.44 259 THR A O 1
ATOM 2057 N N . ASN A 1 260 ? -2.203 -12.200 17.219 1.00 97.50 260 ASN A N 1
ATOM 2058 C CA . ASN A 1 260 ? -3.460 -11.485 16.993 1.00 97.50 260 ASN A CA 1
ATOM 2059 C C . ASN A 1 260 ? -3.482 -10.754 15.645 1.00 97.50 260 ASN A C 1
ATOM 2061 O O . ASN A 1 260 ? -4.515 -10.731 14.976 1.00 97.50 260 ASN A O 1
ATOM 2065 N N . VAL A 1 261 ? -2.345 -10.194 15.220 1.00 97.56 261 VAL A N 1
ATOM 2066 C CA . VAL A 1 261 ? -2.209 -9.550 13.903 1.00 97.56 261 VAL A CA 1
ATOM 2067 C C . VAL A 1 261 ? -2.399 -10.568 12.775 1.00 97.56 261 VAL A C 1
ATOM 2069 O O . VAL A 1 261 ? -3.162 -10.323 11.839 1.00 97.56 261 VAL A O 1
ATOM 2072 N N . LEU A 1 262 ? -1.724 -11.717 12.864 1.00 98.12 262 LEU A N 1
ATOM 2073 C CA . LEU A 1 262 ? -1.776 -12.762 11.841 1.00 98.12 262 LEU A CA 1
ATOM 2074 C C . LEU A 1 262 ? -3.153 -13.431 11.765 1.00 98.12 262 LEU A C 1
ATOM 2076 O O . LEU A 1 262 ? -3.647 -13.691 10.664 1.00 98.12 262 LEU A O 1
ATOM 2080 N N . ASP A 1 263 ? -3.804 -13.655 12.907 1.00 98.12 263 ASP A N 1
ATOM 2081 C CA . ASP A 1 263 ? -5.162 -14.201 12.970 1.00 98.12 263 ASP A CA 1
ATOM 2082 C C . ASP A 1 263 ? -6.177 -13.243 12.332 1.00 98.12 263 ASP A C 1
ATOM 2084 O O . ASP A 1 263 ? -7.032 -13.666 11.543 1.00 98.12 263 ASP A O 1
ATOM 2088 N N . ALA A 1 264 ? -6.054 -11.940 12.611 1.00 97.88 264 ALA A N 1
ATOM 2089 C CA . ALA A 1 264 ? -6.885 -10.909 12.000 1.00 97.88 264 ALA A CA 1
ATOM 2090 C C . ALA A 1 264 ? -6.690 -10.853 10.478 1.00 97.88 264 ALA A C 1
ATOM 2092 O O . ALA A 1 264 ? -7.671 -10.936 9.735 1.00 97.88 264 ALA A O 1
ATOM 2093 N N . ALA A 1 265 ? -5.441 -10.796 10.005 1.00 97.38 265 ALA A N 1
ATOM 2094 C CA . ALA A 1 265 ? -5.122 -10.779 8.576 1.00 97.38 265 ALA A CA 1
ATOM 2095 C C . ALA A 1 265 ? -5.634 -12.036 7.855 1.00 97.38 265 ALA A C 1
ATOM 2097 O O . ALA A 1 265 ? -6.273 -11.936 6.808 1.00 97.38 265 ALA A O 1
ATOM 2098 N N . SER A 1 266 ? -5.449 -13.215 8.454 1.00 96.38 266 SER A N 1
ATOM 2099 C CA . SER A 1 266 ? -5.957 -14.489 7.925 1.00 96.38 266 SER A CA 1
ATOM 2100 C C . SER A 1 266 ? -7.487 -14.542 7.883 1.00 96.38 266 SER A C 1
ATOM 2102 O O . SER A 1 266 ? -8.082 -15.166 7.001 1.00 96.38 266 SER A O 1
ATOM 2104 N N . SER A 1 267 ? -8.164 -13.917 8.849 1.00 96.31 267 SER A N 1
ATOM 2105 C CA . SER A 1 267 ? -9.623 -13.787 8.841 1.00 96.31 267 SER A CA 1
ATOM 2106 C C . SER A 1 267 ? -10.094 -12.885 7.697 1.00 96.31 267 SER A C 1
ATOM 2108 O O . SER A 1 267 ? -10.983 -13.281 6.943 1.00 96.31 267 SER A O 1
ATOM 2110 N N . ILE A 1 268 ? -9.459 -11.722 7.515 1.00 95.00 268 ILE A N 1
ATOM 2111 C CA . ILE A 1 268 ? -9.790 -10.768 6.447 1.00 95.00 268 ILE A CA 1
ATOM 2112 C C . ILE A 1 268 ? -9.542 -11.383 5.065 1.00 95.00 268 ILE A C 1
ATOM 2114 O O . ILE A 1 268 ? -10.437 -11.339 4.221 1.00 95.00 268 ILE A O 1
ATOM 2118 N N . LEU A 1 269 ? -8.381 -12.014 4.854 1.00 92.00 269 LEU A N 1
ATOM 2119 C CA . LEU A 1 269 ? -8.037 -12.695 3.603 1.00 92.00 269 LEU A CA 1
ATOM 2120 C C . LEU A 1 269 ? -9.128 -13.702 3.211 1.00 92.00 269 LEU A C 1
ATOM 2122 O O . LEU A 1 269 ? -9.718 -13.587 2.141 1.00 92.00 269 LEU A O 1
ATOM 2126 N N . ARG A 1 270 ? -9.506 -14.604 4.129 1.00 90.25 270 ARG A N 1
ATOM 2127 C CA . ARG A 1 270 ? -10.567 -15.600 3.888 1.00 90.25 270 ARG A CA 1
ATOM 2128 C C . ARG A 1 270 ? -11.934 -14.978 3.602 1.00 90.25 270 ARG A C 1
ATOM 2130 O O . ARG A 1 270 ? -12.728 -15.551 2.857 1.00 90.25 270 ARG A O 1
ATOM 2137 N N . GLN A 1 271 ? -12.266 -13.848 4.228 1.00 89.50 271 GLN A N 1
ATOM 2138 C CA . GLN A 1 271 ? -13.526 -13.151 3.952 1.00 89.50 271 GLN A CA 1
ATOM 2139 C C . GLN A 1 271 ? -13.534 -12.540 2.551 1.00 89.50 271 GLN A C 1
ATOM 2141 O O . GLN A 1 271 ? -14.536 -12.648 1.843 1.00 89.50 271 GLN A O 1
ATOM 2146 N N . LEU A 1 272 ? -12.426 -11.925 2.144 1.00 84.38 272 LEU A N 1
ATOM 2147 C CA . LEU A 1 272 ? -12.299 -11.297 0.836 1.00 84.38 272 LEU A CA 1
ATOM 2148 C C . LEU A 1 272 ? -12.205 -12.324 -0.293 1.00 84.38 272 LEU A C 1
ATOM 2150 O O . LEU A 1 272 ? -12.849 -12.137 -1.322 1.00 84.38 272 LEU A O 1
ATOM 2154 N N . GLU A 1 273 ? -11.507 -13.441 -0.085 1.00 82.12 273 GLU A N 1
ATOM 2155 C CA . GLU A 1 273 ? -11.484 -14.567 -1.026 1.00 82.12 273 GLU A CA 1
ATOM 2156 C C . GLU A 1 273 ? -12.905 -15.057 -1.319 1.00 82.12 273 GLU A C 1
ATOM 2158 O O . GLU A 1 273 ? -13.283 -15.218 -2.477 1.00 82.12 273 GLU A O 1
ATOM 2163 N N . LYS A 1 274 ? -13.735 -15.208 -0.279 1.00 79.75 274 LYS A N 1
ATOM 2164 C CA . LYS A 1 274 ? -15.134 -15.635 -0.425 1.00 79.75 274 LYS A CA 1
ATOM 2165 C C . LYS A 1 274 ? -16.022 -14.604 -1.120 1.00 79.75 274 LYS A C 1
ATOM 2167 O O . LYS A 1 274 ? -16.922 -14.994 -1.857 1.00 79.75 274 LYS A O 1
ATOM 2172 N N . ARG A 1 275 ? -15.836 -13.312 -0.830 1.00 74.56 275 ARG A N 1
ATOM 2173 C CA . ARG A 1 275 ? -16.737 -12.241 -1.297 1.00 74.56 275 ARG A CA 1
ATOM 2174 C C . ARG A 1 275 ? -16.389 -11.727 -2.684 1.00 74.56 275 ARG A C 1
ATOM 2176 O O . ARG A 1 275 ? -17.284 -11.458 -3.474 1.00 74.56 275 ARG A O 1
ATOM 2183 N N . VAL A 1 276 ? -15.102 -11.562 -2.949 1.00 68.38 276 VAL A N 1
ATOM 2184 C CA . VAL A 1 276 ? -14.605 -10.845 -4.124 1.00 68.38 276 VAL A CA 1
ATOM 2185 C C . VAL A 1 276 ? -13.895 -11.791 -5.084 1.00 68.38 276 VAL A C 1
ATOM 2187 O O . VAL A 1 276 ? -13.680 -11.429 -6.230 1.00 68.38 276 VAL A O 1
ATOM 2190 N N . GLY A 1 277 ? -13.575 -13.015 -4.646 1.00 62.34 277 GLY A N 1
ATOM 2191 C CA . GLY A 1 277 ? -12.800 -13.943 -5.456 1.00 62.34 277 GLY A CA 1
ATOM 2192 C C . GLY A 1 277 ? -11.455 -13.323 -5.801 1.00 62.34 277 GLY A C 1
ATOM 2193 O O . GLY A 1 277 ? -11.151 -13.181 -6.975 1.00 62.34 277 GLY A O 1
ATOM 2194 N N . ILE A 1 278 ? -10.657 -12.946 -4.786 1.00 56.28 278 ILE A N 1
ATOM 2195 C CA . ILE A 1 278 ? -9.314 -12.340 -4.962 1.00 56.28 278 ILE A CA 1
ATOM 2196 C C . ILE A 1 278 ? -8.436 -13.127 -5.971 1.00 56.28 278 ILE A C 1
ATOM 2198 O O . ILE A 1 278 ? -7.494 -12.587 -6.556 1.00 56.28 278 ILE A O 1
ATOM 2202 N N . ILE A 1 279 ? -8.788 -14.392 -6.194 1.00 55.22 279 ILE A N 1
ATOM 2203 C CA . ILE A 1 279 ? -8.270 -15.299 -7.207 1.00 55.22 279 ILE A CA 1
ATOM 2204 C C . ILE A 1 279 ? -9.189 -15.239 -8.450 1.00 55.22 279 ILE A C 1
ATOM 2206 O O . ILE A 1 279 ? -10.138 -16.010 -8.591 1.00 55.22 279 ILE A O 1
ATOM 2210 N N . ASP A 1 280 ? -8.902 -14.292 -9.345 1.00 53.34 280 ASP A N 1
ATOM 2211 C CA . ASP A 1 280 ? -9.740 -13.891 -10.493 1.00 53.34 280 ASP A CA 1
ATOM 2212 C C . ASP A 1 280 ? -9.600 -14.792 -11.747 1.00 53.34 280 ASP A C 1
ATOM 2214 O O . ASP A 1 280 ? -10.159 -14.503 -12.804 1.00 53.34 280 ASP A O 1
ATOM 2218 N N . ALA A 1 281 ? -8.864 -15.907 -11.664 1.00 51.22 281 ALA A N 1
ATOM 2219 C CA . ALA A 1 281 ? -8.332 -16.626 -12.832 1.00 51.22 281 ALA A CA 1
ATOM 2220 C C . ALA A 1 281 ? -9.376 -17.226 -13.807 1.00 51.22 281 ALA A C 1
ATOM 2222 O O . ALA A 1 281 ? -9.013 -17.637 -14.907 1.00 51.22 281 ALA A O 1
ATOM 2223 N N . CYS A 1 282 ? -10.663 -17.280 -13.441 1.00 49.41 282 CYS A N 1
ATOM 2224 C CA . CYS A 1 282 ? -11.692 -18.002 -14.206 1.00 49.41 282 CYS A CA 1
ATOM 2225 C C . CYS A 1 282 ? -12.945 -17.177 -14.568 1.00 49.41 282 CYS A C 1
ATOM 2227 O O . CYS A 1 282 ? -13.915 -17.756 -15.064 1.00 49.41 282 CYS A O 1
ATOM 2229 N N . ARG A 1 283 ? -12.981 -15.859 -14.309 1.00 59.50 283 ARG A N 1
ATOM 2230 C CA . ARG A 1 283 ? -14.153 -15.000 -14.595 1.00 59.50 283 ARG A CA 1
ATOM 2231 C C . ARG A 1 283 ? -13.919 -14.100 -15.812 1.00 59.50 283 ARG A C 1
ATOM 2233 O O . ARG A 1 283 ? -12.786 -13.743 -16.118 1.00 59.50 283 ARG A O 1
ATOM 2240 N N . LYS A 1 284 ? -14.995 -13.707 -16.510 1.00 68.69 284 LYS A N 1
ATOM 224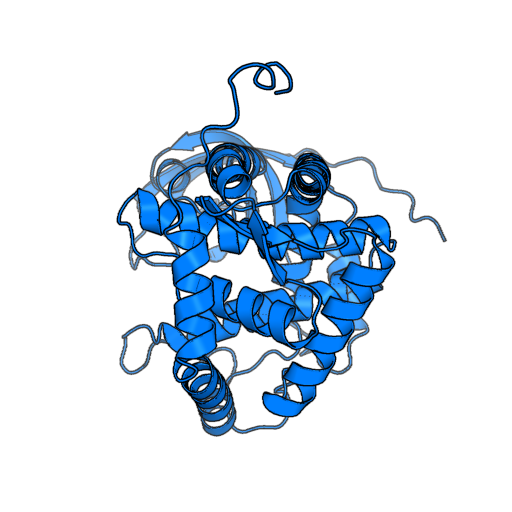1 C CA . LYS A 1 284 ? -14.915 -12.652 -17.536 1.00 68.69 284 LYS A CA 1
ATOM 2242 C C . LYS A 1 284 ? -14.539 -11.329 -16.863 1.00 68.69 284 LYS A C 1
ATOM 2244 O O . LYS A 1 284 ? -15.017 -11.040 -15.769 1.00 68.69 284 LYS A O 1
ATOM 2249 N N . ALA A 1 285 ? -13.724 -10.511 -17.528 1.00 72.00 285 ALA A N 1
ATOM 2250 C CA . ALA A 1 285 ? -13.174 -9.288 -16.941 1.00 72.00 285 ALA A CA 1
ATOM 2251 C C . ALA A 1 285 ? -14.244 -8.278 -16.481 1.00 72.00 285 ALA A C 1
ATOM 2253 O O . ALA A 1 285 ? -14.065 -7.609 -15.466 1.00 72.00 285 ALA A O 1
ATOM 2254 N N . GLU A 1 286 ? -15.362 -8.181 -17.204 1.00 74.94 286 GLU A N 1
ATOM 2255 C CA . GLU A 1 286 ? -16.494 -7.322 -16.826 1.00 74.94 286 GLU A CA 1
ATOM 2256 C C . GLU A 1 286 ? -17.138 -7.783 -15.509 1.00 74.94 286 GLU A C 1
ATOM 2258 O O . GLU A 1 286 ? -17.326 -6.964 -14.611 1.00 74.94 286 GLU A O 1
ATOM 2263 N N . ASP A 1 287 ? -17.365 -9.090 -15.347 1.00 77.06 287 ASP A N 1
ATOM 2264 C CA . ASP A 1 287 ? -17.964 -9.672 -14.139 1.00 77.06 287 ASP A CA 1
ATOM 2265 C C . ASP A 1 287 ? -17.054 -9.482 -12.909 1.00 77.06 287 ASP A C 1
ATOM 2267 O O . ASP A 1 287 ? -17.518 -9.209 -11.798 1.00 77.06 287 ASP A O 1
ATOM 2271 N N . ALA A 1 288 ? -15.736 -9.606 -13.101 1.00 76.69 288 ALA A N 1
ATOM 2272 C CA . ALA A 1 288 ? -14.738 -9.363 -12.060 1.00 76.69 288 ALA A CA 1
ATOM 2273 C C . ALA A 1 288 ? -14.695 -7.881 -11.642 1.00 76.69 288 ALA A C 1
ATOM 2275 O O . ALA A 1 288 ? -14.718 -7.557 -10.450 1.00 76.69 288 ALA A O 1
ATOM 2276 N N . ALA A 1 289 ? -14.709 -6.964 -12.617 1.00 79.56 289 ALA A N 1
ATOM 2277 C CA . ALA A 1 289 ? -14.749 -5.527 -12.358 1.00 79.56 289 ALA A CA 1
ATOM 2278 C C . ALA A 1 289 ? -16.038 -5.109 -11.633 1.00 79.56 289 ALA A C 1
ATOM 2280 O O . ALA A 1 289 ? -15.976 -4.343 -10.671 1.00 79.56 289 ALA A O 1
ATOM 2281 N N . GLU A 1 290 ? -17.193 -5.630 -12.052 1.00 83.56 290 GLU A N 1
ATOM 2282 C CA . GLU A 1 290 ? -18.474 -5.388 -11.385 1.00 83.56 290 GLU A CA 1
ATOM 2283 C C . GLU A 1 290 ? -18.459 -5.913 -9.946 1.00 83.56 290 GLU A C 1
ATOM 2285 O O . GLU A 1 290 ? -18.846 -5.189 -9.032 1.00 83.56 290 GLU A O 1
ATOM 2290 N N . THR A 1 291 ? -17.911 -7.110 -9.714 1.00 84.00 291 THR A N 1
ATOM 2291 C CA . THR A 1 291 ? -17.775 -7.684 -8.364 1.00 84.00 291 THR A CA 1
ATOM 2292 C C . THR A 1 291 ? -16.931 -6.788 -7.445 1.00 84.00 291 THR A C 1
ATOM 2294 O O . THR A 1 291 ? -17.336 -6.506 -6.314 1.00 84.00 291 THR A O 1
ATOM 2297 N N . LEU A 1 292 ? -15.778 -6.293 -7.917 1.00 84.50 292 LEU A N 1
ATOM 2298 C CA . LEU A 1 292 ? -14.922 -5.382 -7.142 1.00 84.50 292 LEU A CA 1
ATOM 2299 C C . LEU A 1 292 ? -15.616 -4.050 -6.838 1.00 84.50 292 LEU A C 1
ATOM 2301 O O . LEU A 1 292 ? -15.517 -3.537 -5.721 1.00 84.50 292 LEU A O 1
ATOM 2305 N N . LEU A 1 293 ? -16.306 -3.481 -7.829 1.00 86.44 293 LEU A N 1
ATOM 2306 C CA . LEU A 1 293 ? -17.023 -2.217 -7.675 1.00 86.44 293 LEU A CA 1
ATOM 2307 C C . LEU A 1 293 ? -18.217 -2.355 -6.736 1.00 86.44 293 LEU A C 1
ATOM 2309 O O . LEU A 1 293 ? -18.420 -1.474 -5.904 1.00 86.44 293 LEU A O 1
ATOM 2313 N N . GLN A 1 294 ? -18.964 -3.454 -6.834 1.00 88.69 294 GLN A N 1
ATOM 2314 C CA . GLN A 1 294 ? -20.074 -3.743 -5.936 1.00 88.69 294 GLN A CA 1
ATOM 2315 C C . GLN A 1 294 ? -19.571 -3.906 -4.503 1.00 88.69 294 GLN A C 1
ATOM 2317 O O . GLN A 1 294 ? -20.120 -3.282 -3.601 1.00 88.69 294 GLN A O 1
ATOM 2322 N N . TYR A 1 295 ? -18.467 -4.632 -4.293 1.00 88.94 295 TYR A N 1
ATOM 2323 C CA . TYR A 1 295 ? -17.842 -4.724 -2.975 1.00 88.94 295 TYR A CA 1
ATOM 2324 C C . TYR A 1 295 ? -17.472 -3.338 -2.423 1.00 88.94 295 TYR A C 1
ATOM 2326 O O . TYR A 1 295 ? -17.819 -3.015 -1.287 1.00 88.94 295 TYR A O 1
ATOM 2334 N N . ALA A 1 296 ? -16.804 -2.491 -3.215 1.00 89.31 296 ALA A N 1
ATOM 2335 C CA . ALA A 1 296 ? -16.485 -1.123 -2.801 1.00 89.31 296 ALA A CA 1
ATOM 2336 C C . ALA A 1 296 ? -17.745 -0.307 -2.470 1.00 89.31 296 ALA A C 1
ATOM 2338 O O . ALA A 1 296 ? -17.773 0.377 -1.448 1.00 89.31 296 ALA A O 1
ATOM 2339 N N . ALA A 1 297 ? -18.781 -0.379 -3.307 1.00 90.56 297 ALA A N 1
ATOM 2340 C CA . ALA A 1 297 ? -20.034 0.340 -3.104 1.00 90.56 297 ALA A CA 1
ATOM 2341 C C . ALA A 1 297 ? -20.747 -0.111 -1.822 1.00 90.56 297 ALA A C 1
ATOM 2343 O O . ALA A 1 297 ? -21.131 0.735 -1.014 1.00 90.56 297 ALA A O 1
ATOM 2344 N N . ASP A 1 298 ? -20.846 -1.421 -1.593 1.00 90.38 298 ASP A N 1
ATOM 2345 C CA . ASP A 1 298 ? -21.451 -1.999 -0.392 1.00 90.38 298 ASP A CA 1
ATOM 2346 C C . ASP A 1 298 ? -20.728 -1.511 0.864 1.00 90.38 298 ASP A C 1
ATOM 2348 O O . ASP A 1 298 ? -21.367 -1.046 1.810 1.00 90.38 298 ASP A O 1
ATOM 2352 N N . ARG A 1 299 ? -19.388 -1.526 0.856 1.00 90.12 299 ARG A N 1
ATOM 2353 C CA . ARG A 1 299 ? -18.581 -0.999 1.966 1.00 90.12 299 ARG A CA 1
ATOM 2354 C C . ARG A 1 299 ? -18.830 0.485 2.189 1.00 90.12 299 ARG A C 1
ATOM 2356 O O . ARG A 1 299 ? -19.144 0.884 3.303 1.00 90.12 299 ARG A O 1
ATOM 2363 N N . LEU A 1 300 ? -18.730 1.295 1.139 1.00 89.31 300 LEU A N 1
ATOM 2364 C CA . LEU A 1 300 ? -18.891 2.749 1.227 1.00 89.31 300 LEU A CA 1
ATOM 2365 C C . LEU A 1 300 ? -20.317 3.179 1.600 1.00 89.31 300 LEU A C 1
ATOM 2367 O O . LEU A 1 300 ? -20.507 4.296 2.075 1.00 89.31 300 LEU A O 1
ATOM 2371 N N . SER A 1 301 ? -21.310 2.306 1.416 1.00 92.12 301 SER A N 1
ATOM 2372 C CA . SER A 1 301 ? -22.692 2.547 1.840 1.00 92.12 301 SER A CA 1
ATOM 2373 C C . SER A 1 301 ? -22.929 2.337 3.344 1.00 92.12 301 SER A C 1
ATOM 2375 O O . SER A 1 301 ? -23.975 2.734 3.861 1.00 92.12 301 SER A O 1
ATOM 2377 N N . CYS A 1 302 ? -21.966 1.756 4.071 1.00 93.56 302 CYS A N 1
ATOM 2378 C CA . CYS A 1 302 ? -22.064 1.529 5.510 1.00 93.56 302 CYS A CA 1
ATOM 2379 C C . CYS A 1 302 ? -21.810 2.827 6.297 1.00 93.56 302 CYS A C 1
ATOM 2381 O O . CYS A 1 302 ? -20.684 3.116 6.714 1.00 93.56 302 CYS A O 1
ATOM 2383 N N . VAL A 1 303 ? -22.880 3.603 6.504 1.00 92.25 303 VAL A N 1
ATOM 2384 C CA . VAL A 1 303 ? -22.846 4.924 7.160 1.00 92.25 303 VAL A CA 1
ATOM 2385 C C . VAL A 1 303 ? -22.173 4.866 8.531 1.00 92.25 303 VAL A C 1
ATOM 2387 O O . VAL A 1 303 ? -21.258 5.641 8.778 1.00 92.25 303 VAL A O 1
ATOM 2390 N N . GLU A 1 304 ? -22.543 3.907 9.382 1.00 93.25 304 GLU A N 1
ATOM 2391 C CA . GLU A 1 304 ? -21.988 3.776 10.738 1.00 93.25 304 GLU A CA 1
ATOM 2392 C C . GLU A 1 304 ? -20.462 3.588 10.727 1.00 93.25 304 GLU A C 1
ATOM 2394 O O . GLU A 1 304 ? -19.728 4.271 11.441 1.00 93.25 304 GLU A O 1
ATOM 2399 N N . SER A 1 305 ? -19.953 2.701 9.865 1.00 93.31 305 SER A N 1
ATOM 2400 C CA . SER A 1 305 ? -18.511 2.459 9.750 1.00 93.31 305 SER A CA 1
ATOM 2401 C C . SER A 1 305 ? -17.776 3.676 9.174 1.00 93.31 305 SER A C 1
ATOM 2403 O O . SER A 1 305 ? -16.667 3.990 9.613 1.00 93.31 305 SER A O 1
ATOM 2405 N N . ALA A 1 306 ? -18.381 4.378 8.210 1.00 92.38 306 ALA A N 1
ATOM 2406 C CA . ALA A 1 306 ? -17.815 5.591 7.621 1.00 92.38 306 ALA A CA 1
ATOM 2407 C C . ALA A 1 306 ? -17.777 6.766 8.615 1.00 92.38 306 ALA A C 1
ATOM 2409 O O . ALA A 1 306 ? -16.774 7.483 8.683 1.00 92.38 306 ALA A O 1
ATOM 2410 N N . GLU A 1 307 ? -18.829 6.944 9.416 1.00 92.75 307 GLU A N 1
ATOM 2411 C CA . GLU A 1 307 ? -18.887 7.924 10.504 1.00 92.75 307 GLU A CA 1
ATOM 2412 C C . GLU A 1 307 ? -17.839 7.615 11.571 1.00 92.75 307 GLU A C 1
ATOM 2414 O O . GLU A 1 307 ? -17.094 8.509 11.976 1.00 92.75 307 GLU A O 1
ATOM 2419 N N . LEU A 1 308 ? -17.702 6.343 11.957 1.00 93.56 308 LEU A N 1
ATOM 2420 C CA . LEU A 1 308 ? -16.689 5.912 12.914 1.00 93.56 308 LEU A CA 1
ATOM 2421 C C . LEU A 1 308 ? -15.271 6.206 12.404 1.00 93.56 308 LEU A C 1
ATOM 2423 O O . LEU A 1 308 ? -14.487 6.838 13.112 1.00 93.56 308 LEU A O 1
ATOM 2427 N N . PHE A 1 309 ? -14.957 5.827 11.162 1.00 94.62 309 PHE A N 1
ATOM 2428 C CA . PHE A 1 309 ? -13.669 6.130 10.532 1.00 94.62 309 PHE A CA 1
ATOM 2429 C C . PHE A 1 309 ? -13.388 7.638 10.490 1.00 94.62 309 PHE A C 1
ATOM 2431 O O . PHE A 1 309 ? -12.301 8.095 10.849 1.00 94.62 309 PHE A O 1
ATOM 2438 N N . THR A 1 310 ? -14.390 8.425 10.095 1.00 91.88 310 THR A N 1
ATOM 2439 C CA . THR A 1 310 ? -14.289 9.885 10.018 1.00 91.88 310 THR A CA 1
ATOM 2440 C C . THR A 1 310 ? -14.048 10.498 11.394 1.00 91.88 310 THR A C 1
ATOM 2442 O O . THR A 1 310 ? -13.189 11.369 11.522 1.00 91.88 310 THR A O 1
ATOM 2445 N N . SER A 1 311 ? -14.748 10.016 12.426 1.00 91.44 311 SER A N 1
ATOM 2446 C CA . SER A 1 311 ? -14.606 10.502 13.803 1.00 91.44 311 SER A CA 1
ATOM 2447 C C . SER A 1 311 ? -13.176 10.338 14.324 1.00 91.44 311 SER A C 1
ATOM 2449 O O . SER A 1 311 ? -12.622 11.265 14.915 1.00 91.44 311 SER A O 1
ATOM 2451 N N . VAL A 1 312 ? -12.530 9.209 14.016 1.00 92.69 312 VAL A N 1
ATOM 2452 C CA . VAL A 1 312 ? -11.131 8.959 14.378 1.00 92.69 312 VAL A CA 1
ATOM 2453 C C . VAL A 1 312 ? -10.207 9.922 13.633 1.00 92.69 312 VAL A C 1
ATOM 2455 O O . VAL A 1 312 ? -9.414 10.622 14.257 1.00 92.69 312 VAL A O 1
ATOM 2458 N N . LEU A 1 313 ? -10.315 10.017 12.303 1.00 91.31 313 LEU A N 1
ATOM 2459 C CA . LEU A 1 313 ? -9.401 10.852 11.512 1.00 91.31 313 LEU A CA 1
ATOM 2460 C C . LEU A 1 313 ? -9.556 12.360 11.772 1.00 91.31 313 LEU A C 1
ATOM 2462 O O . LEU A 1 313 ? -8.604 13.128 11.611 1.00 91.31 313 LEU A O 1
ATOM 2466 N N . GLN A 1 314 ? -10.757 12.805 12.139 1.00 88.31 314 GLN A N 1
ATOM 2467 C CA . GLN A 1 314 ? -11.049 14.209 12.429 1.00 88.31 314 GLN A CA 1
ATOM 2468 C C . GLN A 1 314 ? -10.827 14.587 13.892 1.00 88.31 314 GLN A C 1
ATOM 2470 O O . GLN A 1 314 ? -10.954 15.768 14.217 1.00 88.31 314 GLN A O 1
ATOM 2475 N N . SER A 1 315 ? -10.450 13.634 14.746 1.00 82.06 315 SER A N 1
ATOM 2476 C CA . SER A 1 315 ? -10.152 13.919 16.146 1.00 82.06 315 SER A CA 1
ATOM 2477 C C . SER A 1 315 ? -9.084 15.008 16.255 1.00 82.06 315 SER A C 1
ATOM 2479 O O . SER A 1 315 ? -8.092 14.965 15.507 1.00 82.06 315 SER A O 1
ATOM 2481 N N . PRO A 1 316 ? -9.290 16.023 17.114 1.00 71.50 316 PRO A N 1
ATOM 2482 C CA . PRO A 1 316 ? -8.243 16.985 17.397 1.00 71.50 316 PRO A CA 1
ATOM 2483 C C . PRO A 1 316 ? -7.046 16.258 18.030 1.00 71.50 316 PRO A C 1
ATOM 2485 O O . PRO A 1 316 ? -7.231 15.223 18.670 1.00 71.50 316 PRO A O 1
ATOM 2488 N N . PRO A 1 317 ? -5.816 16.770 17.857 1.00 65.38 317 PRO A N 1
ATOM 2489 C CA . PRO A 1 317 ? -4.662 16.210 18.540 1.00 65.38 317 PRO A CA 1
ATOM 2490 C C . PRO A 1 317 ? -4.918 16.244 20.045 1.00 65.38 317 PRO A C 1
ATOM 2492 O O . PRO A 1 317 ? -5.215 17.302 20.600 1.00 65.38 317 PRO A O 1
ATOM 2495 N N . GLU A 1 318 ? -4.810 15.096 20.703 1.00 64.19 318 GLU A N 1
ATOM 2496 C CA . GLU A 1 318 ? -4.793 15.047 22.159 1.00 64.19 318 GLU A CA 1
ATOM 2497 C C . GLU A 1 318 ? -3.575 15.860 22.637 1.00 64.19 318 GLU A C 1
ATOM 2499 O O . GLU A 1 318 ? -2.452 15.622 22.173 1.00 64.19 318 GLU A O 1
ATOM 2504 N N . GLU A 1 319 ? -3.773 16.840 23.527 1.00 56.28 319 GLU A N 1
ATOM 2505 C CA . GLU A 1 319 ? -2.669 17.517 24.219 1.00 56.28 319 GLU A CA 1
ATOM 2506 C C . GLU A 1 319 ? -1.993 16.497 25.143 1.00 56.28 319 GLU A C 1
ATOM 2508 O O . GLU A 1 319 ? -2.262 16.419 26.337 1.00 56.28 319 GLU A O 1
ATOM 2513 N N . ARG A 1 320 ? -1.137 15.643 24.578 1.00 57.75 320 ARG A N 1
ATOM 2514 C CA . ARG A 1 320 ? -0.271 14.773 25.369 1.00 57.75 320 ARG A CA 1
ATOM 2515 C C . ARG A 1 320 ? 0.812 15.659 25.958 1.00 57.75 320 ARG A C 1
ATOM 2517 O O . ARG A 1 320 ? 1.644 16.182 25.209 1.00 57.75 320 ARG A O 1
ATOM 2524 N N . ASP A 1 321 ? 0.748 15.851 27.274 1.00 49.41 321 ASP A N 1
ATOM 2525 C CA . ASP A 1 321 ? 1.681 16.669 28.042 1.00 49.41 321 ASP A CA 1
ATOM 2526 C C . ASP A 1 321 ? 3.126 16.464 27.567 1.00 49.41 321 ASP A C 1
ATOM 2528 O O . ASP A 1 321 ? 3.599 15.351 27.316 1.00 49.41 321 ASP A O 1
ATOM 2532 N N . SER A 1 322 ? 3.828 17.585 27.410 1.00 43.41 322 SER A N 1
ATOM 2533 C CA . SER A 1 322 ? 5.112 17.731 26.717 1.00 43.41 322 SER A CA 1
ATOM 2534 C C . SER A 1 322 ? 6.288 16.913 27.274 1.00 43.41 322 SER A C 1
ATOM 2536 O O . SER A 1 322 ? 7.384 16.982 26.718 1.00 43.41 322 SER A O 1
ATOM 2538 N N . GLU A 1 323 ? 6.096 16.121 28.327 1.00 45.56 323 GLU A N 1
ATOM 2539 C CA . GLU A 1 323 ? 7.165 15.393 29.019 1.00 45.56 323 GLU A CA 1
ATOM 2540 C C . GLU A 1 323 ? 7.682 14.152 28.264 1.00 45.56 323 GLU A C 1
ATOM 2542 O O . GLU A 1 323 ? 8.794 13.701 28.524 1.00 45.56 323 GLU A O 1
ATOM 2547 N N . THR A 1 324 ? 6.969 13.637 27.251 1.00 44.47 324 THR A N 1
ATOM 2548 C CA . THR A 1 324 ? 7.423 12.473 26.447 1.00 44.47 324 THR A CA 1
ATOM 2549 C C . THR A 1 324 ? 8.119 12.819 25.122 1.00 44.47 324 THR A C 1
ATOM 2551 O O . THR A 1 324 ? 8.386 11.927 24.317 1.00 44.47 324 THR A O 1
ATOM 2554 N N . ARG A 1 325 ? 8.457 14.088 24.849 1.00 44.62 325 ARG A N 1
ATOM 2555 C CA . ARG A 1 325 ? 9.103 14.487 23.574 1.00 44.62 325 ARG A CA 1
ATOM 2556 C C . ARG A 1 325 ? 10.584 14.092 23.424 1.00 44.62 325 ARG A C 1
ATOM 2558 O O . ARG A 1 325 ? 11.154 14.356 22.373 1.00 44.62 325 ARG A O 1
ATOM 2565 N N . ASN A 1 326 ? 11.190 13.421 24.407 1.00 36.41 326 ASN A N 1
ATOM 2566 C CA . ASN A 1 326 ? 12.613 13.041 24.386 1.00 36.41 326 ASN A CA 1
ATOM 2567 C C . ASN A 1 326 ? 12.907 11.611 23.889 1.00 36.41 326 ASN A C 1
ATOM 2569 O O . ASN A 1 326 ? 13.988 11.087 24.145 1.00 36.41 326 ASN A O 1
ATOM 2573 N N . LEU A 1 327 ? 11.980 10.973 23.173 1.00 38.09 327 LEU A N 1
ATOM 2574 C CA . LEU A 1 327 ? 12.224 9.691 22.503 1.00 38.09 327 LEU A CA 1
ATOM 2575 C C . LEU A 1 327 ? 11.937 9.852 21.004 1.00 38.09 327 LEU A C 1
ATOM 2577 O O . LEU A 1 327 ? 10.829 9.573 20.547 1.00 38.09 327 LEU A O 1
ATOM 2581 N N . ALA A 1 328 ? 12.923 10.369 20.271 1.00 36.38 328 ALA A N 1
ATOM 2582 C CA . ALA A 1 328 ? 12.965 10.414 18.810 1.00 36.38 328 ALA A CA 1
ATOM 2583 C C . ALA A 1 328 ? 14.319 9.893 18.328 1.00 36.38 328 ALA A C 1
ATOM 2585 O O . ALA A 1 328 ? 15.337 10.289 18.944 1.00 36.38 328 ALA A O 1
#

Radius of gyration: 19.87 Å; chains: 1; bounding box: 50×44×52 Å

Organism: NCBI:txid369798

Sequence (328 aa):
MALELAPARLLELEYAGDYRMQSKRTGAPSELCGIISDPGGHLNFAAVNQFLEGQEWWDGCSKVNLRVITVSKRSGAFARDDDALYYARNFGLGGPDCDLLDVNKLRLLHNRRFPKLREILTDRVVAAVCQLHGSAVDEYMCHEAGHRLGYSIEEKMAQDFFRWRGRLIWPLIYMEEYRADVNSWHAAMSLLNSANAASVILYTLFHRLGLALENLREKRPGAGFIPYLHFSAFCEVGFLKVVVNNGCCPLLDFDPSPTNVLDAASSILRQLEKRVGIIDACRKAEDAAETLLQYAADRLSCVESAELFTSVLQSPPEERDSETRNLA